Protein AF-A0A914LWN0-F1 (afdb_monomer)

Secondary structure (DSSP, 8-state):
--TT---EEETTEEEEEETTEEEETTTEEE-GGGS-HHHHHHHHT-S-HHHHHHHHHTS-HHHHHHHHHH-HHHHHHHHHTTTTS-PPEEEEEEEEEE-HHHHHHHHHTT-EE----GGGT-PPPPHHHHHHHHHHHHTT--SEEEPGGGTT--EEEEEEEEE-TTS-EEEEEEEEESS--SHHHHHHHHHHHHHHHH-EEEEEEESSEEE-HHHHHHHTHHHHTTT----EEEEEEEEEESSHHHHHHHHHHEEEEEEEEEE-TT--GGGHHHHHHHHTTGGG-EEEEEEE---HHHHHHHHHHHHHHHTT-GGGTHHHHSS---THHHHHHTT-TTS-TTSS------

Nearest PDB structures (foldseek):
  2ffc-assembly1_A-2  TM=3.187E-01  e=1.305E+00  Plasmodium vivax
  3v5n-assembly1_B  TM=1.879E-01  e=1.229E+00  Sinorhizobium meliloti 1021
  3s9y-assembly1_A  TM=1.862E-01  e=1.305E+00  Plasmodium falciparum 3D7
  3thr-assembly1_B  TM=1.768E-01  e=5.929E+00  Rattus norvegicus

Organism: Meloidogyne incognita (NCBI:txid6306)

Structure (mmCIF, N/CA/C/O backbone):
data_AF-A0A914LWN0-F1
#
_entry.id   AF-A0A914LWN0-F1
#
loop_
_atom_site.group_PDB
_atom_site.id
_atom_site.type_symbol
_atom_site.label_atom_id
_atom_site.label_alt_id
_atom_site.label_comp_id
_atom_site.label_asym_id
_atom_site.label_entity_id
_atom_site.label_seq_id
_atom_site.pdbx_PDB_ins_code
_atom_site.Cartn_x
_atom_site.Cartn_y
_atom_site.Cartn_z
_atom_site.occupancy
_atom_site.B_iso_or_equiv
_atom_site.auth_seq_id
_atom_site.auth_comp_id
_atom_site.auth_asym_id
_atom_site.auth_atom_id
_atom_site.pdbx_PDB_model_num
ATOM 1 N N . MET A 1 1 ? -16.287 -37.325 32.395 1.00 54.78 1 MET A N 1
ATOM 2 C CA . MET A 1 1 ? -16.473 -36.050 31.666 1.00 54.78 1 MET A CA 1
ATOM 3 C C . MET A 1 1 ? -17.034 -36.405 30.303 1.00 54.78 1 MET A C 1
ATOM 5 O O . MET A 1 1 ? -16.530 -37.356 29.727 1.00 54.78 1 MET A O 1
ATOM 9 N N . SER A 1 2 ? -18.093 -35.748 29.824 1.00 53.94 2 SER A N 1
ATOM 10 C CA . SER A 1 2 ? -18.612 -36.032 28.478 1.00 53.94 2 SER A CA 1
ATOM 11 C C . SER A 1 2 ? -17.540 -35.689 27.441 1.00 53.94 2 SER A C 1
ATOM 13 O O . SER A 1 2 ? -17.031 -34.568 27.468 1.00 53.94 2 SER A O 1
ATOM 15 N N . GLU A 1 3 ? -17.215 -36.612 26.540 1.00 62.41 3 GLU A N 1
ATOM 16 C CA . GLU A 1 3 ? -16.093 -36.506 25.589 1.00 62.41 3 GLU A CA 1
ATOM 17 C C . GLU A 1 3 ? -16.193 -35.350 24.572 1.00 62.41 3 GLU A C 1
ATOM 19 O O . GLU A 1 3 ? -15.231 -35.079 23.867 1.00 62.41 3 GLU A O 1
ATOM 24 N N . ASN A 1 4 ? -17.293 -34.589 24.542 1.00 74.12 4 ASN A N 1
ATOM 25 C CA . ASN A 1 4 ? -17.557 -33.583 23.502 1.00 74.12 4 ASN A CA 1
ATOM 26 C C . ASN A 1 4 ? -17.453 -32.116 23.957 1.00 74.12 4 ASN A C 1
ATOM 28 O O . ASN A 1 4 ? -18.040 -31.233 23.333 1.00 74.12 4 ASN A O 1
ATOM 32 N N . ARG A 1 5 ? -16.747 -31.807 25.051 1.00 84.12 5 ARG A N 1
ATOM 33 C CA . ARG A 1 5 ? -16.572 -30.401 25.460 1.00 84.12 5 ARG A CA 1
ATOM 34 C C . ARG A 1 5 ? -15.512 -29.731 24.593 1.00 84.12 5 ARG A C 1
ATOM 36 O O . ARG A 1 5 ? -14.351 -30.127 24.614 1.00 84.12 5 ARG A O 1
ATOM 43 N N . LYS A 1 6 ? -15.900 -28.676 23.878 1.00 82.31 6 LYS A N 1
ATOM 44 C CA . LYS A 1 6 ? -14.954 -27.823 23.159 1.00 82.31 6 LYS A CA 1
ATOM 45 C C . LYS A 1 6 ? -14.201 -26.950 24.159 1.00 82.31 6 LYS A C 1
ATOM 47 O O . LYS A 1 6 ? -14.795 -26.115 24.840 1.00 82.31 6 LYS A O 1
ATOM 52 N N . ILE A 1 7 ? -12.901 -27.197 24.272 1.00 86.69 7 ILE A N 1
ATOM 53 C CA . ILE A 1 7 ? -12.004 -26.486 25.180 1.00 86.69 7 ILE A CA 1
ATOM 54 C C . ILE A 1 7 ? -11.293 -25.386 24.391 1.00 86.69 7 ILE A C 1
ATOM 56 O O . ILE A 1 7 ? -10.692 -25.653 23.353 1.00 86.69 7 ILE A O 1
ATOM 60 N N . ILE A 1 8 ? -11.347 -24.155 24.893 1.00 83.06 8 ILE A N 1
ATOM 61 C CA . ILE A 1 8 ? -10.662 -22.991 24.331 1.00 83.06 8 ILE A CA 1
ATOM 62 C C . ILE A 1 8 ? -9.544 -22.588 25.292 1.00 83.06 8 ILE A C 1
ATOM 64 O O . ILE A 1 8 ? -9.804 -22.336 26.463 1.00 83.06 8 ILE A O 1
ATOM 68 N N . GLU A 1 9 ? -8.304 -22.524 24.816 1.00 86.19 9 GLU A N 1
ATOM 69 C CA . GLU A 1 9 ? -7.149 -22.128 25.628 1.00 86.19 9 GLU A CA 1
ATOM 70 C C . GLU A 1 9 ? -6.730 -20.679 25.343 1.00 86.19 9 GLU A C 1
ATOM 72 O O . GLU A 1 9 ? -6.677 -20.260 24.183 1.00 86.19 9 GLU A O 1
ATOM 77 N N . HIS A 1 10 ? -6.447 -19.913 26.398 1.00 80.12 10 HIS A N 1
ATOM 78 C CA . HIS A 1 10 ? -5.920 -18.551 26.332 1.00 80.12 10 HIS A CA 1
ATOM 79 C C . HIS A 1 10 ? -5.037 -18.277 27.555 1.00 80.12 10 HIS A C 1
ATOM 81 O O . HIS A 1 10 ? -5.460 -18.509 28.685 1.00 80.12 10 HIS A O 1
ATOM 87 N N . GLY A 1 11 ? -3.797 -17.826 27.335 1.00 83.06 11 GLY A N 1
ATOM 88 C CA . GLY A 1 11 ? -2.847 -17.544 28.421 1.00 83.06 11 GLY A CA 1
ATOM 89 C C . GLY A 1 11 ? -2.509 -18.758 29.300 1.00 83.06 11 GLY A C 1
ATOM 90 O O . GLY A 1 11 ? -2.316 -18.603 30.499 1.00 83.06 11 GLY A O 1
ATOM 91 N N . GLY A 1 12 ? -2.513 -19.975 28.740 1.00 86.50 12 GLY A N 1
ATOM 92 C CA . GLY A 1 12 ? -2.321 -21.224 29.496 1.00 86.50 12 GLY A CA 1
ATOM 93 C C . GLY A 1 12 ? -3.537 -21.661 30.326 1.00 86.50 12 GLY A C 1
ATOM 94 O O . GLY A 1 12 ? -3.491 -22.685 31.008 1.00 86.50 12 GLY A O 1
ATOM 95 N N . VAL A 1 13 ? -4.644 -20.915 30.261 1.00 85.94 13 VAL A N 1
ATOM 96 C CA . VAL A 1 13 ? -5.903 -21.243 30.932 1.00 85.94 13 VAL A CA 1
ATOM 97 C C . VAL A 1 13 ? -6.891 -21.820 29.924 1.00 85.94 13 VAL A C 1
ATOM 99 O O . VAL A 1 13 ? -7.109 -21.270 28.847 1.00 85.94 13 VAL A O 1
ATOM 102 N N . LYS A 1 14 ? -7.509 -22.947 30.282 1.00 89.69 14 LYS A N 1
ATOM 103 C CA . LYS A 1 14 ? -8.503 -23.650 29.463 1.00 89.69 14 LYS A CA 1
ATOM 104 C C . LYS A 1 14 ? -9.917 -23.300 29.921 1.00 89.69 14 LYS A C 1
ATOM 106 O O . LYS A 1 14 ? -10.227 -23.424 31.105 1.00 89.69 14 LYS A O 1
ATOM 111 N N . TYR A 1 15 ? -10.773 -22.927 28.980 1.00 88.31 15 TYR A N 1
ATOM 112 C CA . TYR A 1 15 ? -12.165 -22.529 29.180 1.00 88.31 15 TYR A CA 1
ATOM 113 C C . TYR A 1 15 ? -13.105 -23.442 28.391 1.00 88.31 15 TYR A C 1
ATOM 115 O O . TYR A 1 15 ? -12.737 -23.952 27.334 1.00 88.31 15 TYR A O 1
ATOM 123 N N . TYR A 1 16 ? -14.331 -23.631 28.870 1.00 88.56 16 TYR A N 1
ATOM 124 C CA . TYR A 1 16 ? -15.411 -24.250 28.099 1.00 88.56 16 TYR A CA 1
ATOM 125 C C . TYR A 1 16 ? -16.762 -23.640 28.479 1.00 88.56 16 TYR A C 1
ATOM 127 O O . TYR A 1 16 ? -16.922 -23.112 29.581 1.00 88.56 16 TYR A O 1
ATOM 135 N N . LYS A 1 17 ? -17.737 -23.718 27.569 1.00 86.81 17 LYS A N 1
ATOM 136 C CA . LYS A 1 17 ? -19.113 -23.267 27.808 1.00 86.81 17 LYS A CA 1
ATOM 137 C C . LYS A 1 17 ? -20.042 -24.478 27.847 1.00 86.81 17 LYS A C 1
ATOM 139 O O . LYS A 1 17 ? -20.030 -25.297 26.933 1.00 86.81 17 LYS A O 1
ATOM 144 N N . GLU A 1 18 ? -20.841 -24.608 28.899 1.00 88.56 18 GLU A N 1
ATOM 145 C CA . GLU A 1 18 ? -21.817 -25.690 29.064 1.00 88.56 18 GLU A CA 1
ATOM 146 C C . GLU A 1 18 ? -23.150 -25.087 29.514 1.00 88.56 18 GLU A C 1
ATOM 148 O O . GLU A 1 18 ? -23.215 -24.369 30.508 1.00 88.56 18 GLU A O 1
ATOM 153 N N . LYS A 1 19 ? -24.219 -25.335 28.742 1.00 88.88 19 LYS A N 1
ATOM 154 C CA . LYS A 1 19 ? -25.575 -24.806 29.001 1.00 88.88 19 LYS A CA 1
ATOM 155 C C . LYS A 1 19 ? -25.627 -23.282 29.215 1.00 88.88 19 LYS A C 1
ATOM 157 O O . LYS A 1 19 ? -26.383 -22.791 30.043 1.00 88.88 19 LYS A O 1
ATOM 162 N N . GLY A 1 20 ? -24.812 -22.535 28.470 1.00 84.25 20 GLY A N 1
ATOM 163 C CA . GLY A 1 20 ? -24.750 -21.073 28.561 1.00 84.25 20 GLY A CA 1
ATOM 164 C C . GLY A 1 20 ? -23.809 -20.532 29.643 1.00 84.25 20 GLY A C 1
ATOM 165 O O . GLY A 1 20 ? -23.456 -19.360 29.568 1.00 84.25 20 GLY A O 1
ATOM 166 N N . GLN A 1 21 ? -23.328 -21.368 30.567 1.00 88.94 21 GLN A N 1
ATOM 167 C CA . GLN A 1 21 ? -22.398 -20.977 31.626 1.00 88.94 21 GLN A CA 1
ATOM 168 C C . GLN A 1 21 ? -20.949 -21.253 31.215 1.00 88.94 21 GLN A C 1
ATOM 170 O O . GLN A 1 21 ? -20.644 -22.284 30.610 1.00 88.94 21 GLN A O 1
ATOM 175 N N . TRP A 1 22 ? -20.049 -20.338 31.560 1.00 86.94 22 TRP A N 1
ATOM 176 C CA . TRP A 1 22 ? -18.615 -20.502 31.354 1.00 86.94 22 TRP A CA 1
ATOM 177 C C . TRP A 1 22 ? -17.938 -21.196 32.525 1.00 86.94 22 TRP A C 1
ATOM 179 O O . TRP A 1 22 ? -18.286 -20.970 33.681 1.00 86.94 22 TRP A O 1
ATOM 189 N N . TYR A 1 23 ? -16.928 -22.001 32.213 1.00 89.25 23 TYR A N 1
ATOM 190 C CA . TYR A 1 23 ? -16.144 -22.746 33.185 1.00 89.25 23 TYR A CA 1
ATOM 191 C C . TYR A 1 23 ? -14.658 -22.667 32.850 1.00 89.25 23 TYR A C 1
ATOM 193 O O . TYR A 1 23 ? -14.266 -22.808 31.690 1.00 89.25 23 TYR A O 1
ATOM 201 N N . GLN A 1 24 ? -13.828 -22.526 33.882 1.00 90.19 24 GLN A N 1
ATOM 202 C CA . GLN A 1 24 ? -12.394 -22.792 33.793 1.00 90.19 24 GLN A CA 1
ATOM 203 C C . GLN A 1 24 ? -12.176 -24.294 33.999 1.00 90.19 24 GLN A C 1
ATOM 205 O O . GLN A 1 24 ? -12.786 -24.894 34.888 1.00 90.19 24 GLN A O 1
ATOM 210 N N . LEU A 1 25 ? -11.296 -24.924 33.216 1.00 84.62 25 LEU A N 1
ATOM 211 C CA . LEU A 1 25 ? -11.043 -26.371 33.283 1.00 84.62 25 LEU A CA 1
ATOM 212 C C . LEU A 1 25 ? -10.547 -26.824 34.674 1.00 84.62 25 LEU A C 1
ATOM 214 O O . LEU A 1 25 ? -10.647 -28.001 35.003 1.00 84.62 25 LEU A O 1
ATOM 218 N N . GLN A 1 26 ? -10.076 -25.880 35.501 1.00 77.44 26 GLN A N 1
ATOM 219 C CA . GLN A 1 26 ? -9.685 -26.069 36.903 1.00 77.44 26 GLN A CA 1
ATOM 220 C C . GLN A 1 26 ? -10.736 -25.585 37.933 1.00 77.44 26 GLN A C 1
ATOM 222 O O . GLN A 1 26 ? -10.389 -25.212 39.045 1.00 77.44 26 GLN A O 1
ATOM 227 N N . MET A 1 27 ? -12.026 -25.733 37.607 1.00 66.88 27 MET A N 1
ATOM 228 C CA . MET A 1 27 ? -13.112 -26.001 38.573 1.00 66.88 27 MET A CA 1
ATOM 229 C C . MET A 1 27 ? -13.882 -24.845 39.235 1.00 66.88 27 MET A C 1
ATOM 231 O O . MET A 1 27 ? -14.290 -25.027 40.372 1.00 66.88 27 MET A O 1
ATOM 235 N N . PHE A 1 28 ? -14.267 -23.766 38.542 1.00 75.56 28 PHE A N 1
ATOM 236 C CA . PHE A 1 28 ? -15.451 -22.990 38.973 1.00 75.56 28 PHE A CA 1
ATOM 237 C C . PHE A 1 28 ? -16.241 -22.435 37.780 1.00 75.56 28 PHE A C 1
ATOM 239 O O . PHE A 1 28 ? -15.638 -22.134 36.741 1.00 75.56 28 PHE A O 1
ATOM 246 N N . PRO A 1 29 ? -17.583 -22.328 37.889 1.00 83.38 29 PRO A N 1
ATOM 247 C CA . PRO A 1 29 ? -18.341 -21.473 36.992 1.00 83.38 29 PRO A CA 1
ATOM 248 C C . PRO A 1 29 ? -17.783 -20.055 37.108 1.00 83.38 29 PRO A C 1
ATOM 250 O O . PRO A 1 29 ? -17.570 -19.548 38.208 1.00 83.38 29 PRO A O 1
ATOM 253 N N . ILE A 1 30 ? -17.516 -19.442 35.966 1.00 87.94 30 ILE A N 1
ATOM 254 C CA . ILE A 1 30 ? -17.018 -18.076 35.887 1.00 87.94 30 ILE A CA 1
ATOM 255 C C . ILE A 1 30 ? -18.177 -17.199 35.433 1.00 87.94 30 ILE A C 1
ATOM 257 O O . ILE A 1 30 ? -18.910 -17.574 34.513 1.00 87.94 30 ILE A O 1
ATOM 261 N N . GLU A 1 31 ? -18.355 -16.054 36.082 1.00 84.31 31 GLU A N 1
ATOM 262 C CA . GLU A 1 31 ? -19.266 -15.020 35.594 1.00 84.31 31 GLU A CA 1
ATOM 263 C C . GLU A 1 31 ? -18.815 -14.564 34.200 1.00 84.31 31 GLU A C 1
ATOM 265 O O . GLU A 1 31 ? -17.621 -14.582 33.884 1.00 84.31 31 GLU A O 1
ATOM 270 N N . GLU A 1 32 ? -19.773 -14.237 33.328 1.00 81.81 32 GLU A N 1
ATOM 271 C CA . GLU A 1 32 ? -19.470 -13.954 31.925 1.00 81.81 32 GLU A CA 1
ATOM 272 C C . GLU A 1 32 ? -18.506 -12.773 31.796 1.00 81.81 32 GLU A C 1
ATOM 274 O O . GLU A 1 32 ? -17.545 -12.875 31.048 1.00 81.81 32 GLU A O 1
ATOM 279 N N . ASP A 1 33 ? -18.673 -11.710 32.579 1.00 83.25 33 ASP A N 1
ATOM 280 C CA . ASP A 1 33 ? -17.786 -10.541 32.630 1.00 83.25 33 ASP A CA 1
ATOM 281 C C . ASP A 1 33 ? -16.312 -10.889 32.918 1.00 83.25 33 ASP A C 1
ATOM 283 O O . ASP A 1 33 ? -15.425 -10.277 32.328 1.00 83.25 33 ASP A O 1
ATOM 287 N N . LYS A 1 34 ? -16.048 -11.931 33.713 1.00 84.12 34 LYS A N 1
ATOM 288 C CA . LYS A 1 34 ? -14.701 -12.413 34.076 1.00 84.12 34 LYS A CA 1
ATOM 289 C C . LYS A 1 34 ? -14.034 -13.308 33.029 1.00 84.12 34 LYS A C 1
ATOM 291 O O . LYS A 1 34 ? -12.863 -13.662 33.175 1.00 84.12 34 LYS A O 1
ATOM 296 N N . VAL A 1 35 ? -14.749 -13.707 31.980 1.00 80.81 35 VAL A N 1
ATOM 297 C CA . VAL A 1 35 ? -14.166 -14.458 30.861 1.00 80.81 35 VAL A CA 1
ATOM 298 C C . VAL A 1 35 ? -13.424 -13.481 29.945 1.00 80.81 35 VAL A C 1
ATOM 300 O O . VAL A 1 35 ? -14.019 -12.473 29.563 1.00 80.81 35 VAL A O 1
ATOM 303 N N . PRO A 1 36 ? -12.169 -13.756 29.540 1.00 79.25 36 PRO A N 1
ATOM 304 C CA . PRO A 1 36 ? -11.451 -12.880 28.619 1.00 79.25 36 PRO A CA 1
ATOM 305 C C . PRO A 1 36 ? -12.261 -12.626 27.344 1.00 79.25 36 PRO A C 1
ATOM 307 O O . PRO A 1 36 ? -12.820 -13.563 26.767 1.00 79.25 36 PRO A O 1
ATOM 310 N N . ASP A 1 37 ? -12.302 -11.386 26.857 1.00 72.69 37 ASP A N 1
ATOM 311 C CA . ASP A 1 37 ? -13.109 -11.050 25.677 1.00 72.69 37 ASP A CA 1
ATOM 312 C C . ASP A 1 37 ? -12.677 -11.833 24.434 1.00 72.69 37 ASP A C 1
ATOM 314 O O . ASP A 1 37 ? -13.522 -12.257 23.650 1.00 72.69 37 ASP A O 1
ATOM 318 N N . ALA A 1 38 ? -11.389 -12.171 24.321 1.00 63.56 38 ALA A N 1
ATOM 319 C CA . ALA A 1 38 ? -10.884 -13.080 23.294 1.00 63.56 38 ALA A CA 1
ATOM 320 C C . ALA A 1 38 ? -11.574 -14.461 23.322 1.00 63.56 38 ALA A C 1
ATOM 322 O O . ALA A 1 38 ? -11.875 -15.022 22.270 1.00 63.56 38 ALA A O 1
ATOM 323 N N . ILE A 1 39 ? -11.875 -15.003 24.510 1.00 67.88 39 ILE A N 1
ATOM 324 C CA . ILE A 1 39 ? -12.598 -16.273 24.684 1.00 67.88 39 ILE A CA 1
ATOM 325 C C . ILE A 1 39 ? -14.085 -16.098 24.338 1.00 67.88 39 ILE A C 1
ATOM 327 O O . ILE A 1 39 ? -14.657 -16.937 23.637 1.00 67.88 39 ILE A O 1
ATOM 331 N N . LYS A 1 40 ? -14.709 -14.991 24.768 1.00 68.94 40 LYS A N 1
ATOM 332 C CA . LYS A 1 40 ? -16.110 -14.677 24.436 1.00 68.94 40 LYS A CA 1
ATOM 333 C C . LYS A 1 40 ? -16.309 -14.534 22.931 1.00 68.94 40 LYS A C 1
ATOM 335 O O . LYS A 1 40 ? -17.204 -15.176 22.385 1.00 68.94 40 LYS A O 1
ATOM 340 N N . ILE A 1 41 ? -15.460 -13.748 22.268 1.00 64.81 41 ILE A N 1
ATOM 341 C CA . ILE A 1 41 ? -15.468 -13.534 20.817 1.00 64.81 41 ILE A CA 1
ATOM 342 C C . ILE A 1 41 ? -15.267 -14.873 20.108 1.00 64.81 41 ILE A C 1
ATOM 344 O O . ILE A 1 41 ? -16.095 -15.254 19.285 1.00 64.81 41 ILE A O 1
ATOM 348 N N . LYS A 1 42 ? -14.256 -15.654 20.505 1.00 65.31 42 LYS A N 1
ATOM 349 C CA . LYS A 1 42 ? -13.983 -16.966 19.904 1.00 65.31 42 LYS A CA 1
ATOM 350 C C . LYS A 1 42 ? -15.161 -17.939 20.032 1.00 65.31 42 LYS A C 1
ATOM 352 O O . LYS A 1 42 ? -15.447 -18.657 19.087 1.00 65.31 42 LYS A O 1
ATOM 357 N N . SER A 1 43 ? -15.904 -17.912 21.142 1.00 69.25 43 SER A N 1
ATOM 358 C CA . SER A 1 43 ? -17.122 -18.730 21.298 1.00 69.25 43 SER A CA 1
ATOM 359 C C . SER A 1 43 ? -18.382 -18.177 20.632 1.00 69.25 43 SER A C 1
ATOM 361 O O . SER A 1 43 ? -19.305 -18.937 20.358 1.00 69.25 43 SER A O 1
ATOM 363 N N . LYS A 1 44 ? -18.467 -16.860 20.406 1.00 66.50 44 LYS A N 1
ATOM 364 C CA . LYS A 1 44 ? -19.573 -16.258 19.649 1.00 66.50 44 LYS A CA 1
ATOM 365 C C . LYS A 1 44 ? -19.430 -16.543 18.157 1.00 66.50 44 LYS A C 1
ATOM 367 O O . LYS A 1 44 ? -20.437 -16.661 17.472 1.00 66.50 44 LYS A O 1
ATOM 372 N N . PHE A 1 45 ? -18.197 -16.704 17.686 1.00 66.56 45 PHE A N 1
ATOM 373 C CA . PHE A 1 45 ? -17.860 -17.024 16.302 1.00 66.56 45 PHE A CA 1
ATOM 374 C C . PHE A 1 45 ? -17.338 -18.447 16.156 1.00 66.56 45 PHE A C 1
ATOM 376 O O . PHE A 1 45 ? -16.482 -18.730 15.326 1.00 66.56 45 PHE A O 1
ATOM 383 N N . ASP A 1 46 ? -17.893 -19.367 16.939 1.00 71.25 46 ASP A N 1
ATOM 384 C CA . ASP A 1 46 ? -17.502 -20.775 16.953 1.00 71.25 46 ASP A CA 1
ATOM 385 C C . ASP A 1 46 ? -18.038 -21.557 15.737 1.00 71.25 46 ASP A C 1
ATOM 387 O O . ASP A 1 46 ? -18.344 -22.748 15.802 1.00 71.25 46 ASP A O 1
ATOM 391 N N . LEU A 1 47 ? -18.172 -20.852 14.617 1.00 80.12 47 LEU A N 1
ATOM 392 C CA . LEU A 1 47 ? -18.510 -21.380 13.314 1.00 80.12 47 LEU A CA 1
ATOM 393 C C . LEU A 1 47 ? -17.259 -22.039 12.713 1.00 80.12 47 LEU A C 1
ATOM 395 O O . LEU A 1 47 ? -16.151 -21.526 12.906 1.00 80.12 47 LEU A O 1
ATOM 399 N N . PRO A 1 48 ? -17.401 -23.154 11.978 1.00 86.69 48 PRO A N 1
ATOM 400 C CA . PRO A 1 48 ? -16.311 -23.690 11.169 1.00 86.69 48 PRO A CA 1
ATOM 401 C C . PRO A 1 48 ? -15.723 -22.609 10.242 1.00 86.69 48 PRO A C 1
ATOM 403 O O . PRO A 1 48 ? -16.488 -21.752 9.783 1.00 86.69 48 PRO A O 1
ATOM 406 N N . PRO A 1 49 ? -14.406 -22.628 9.949 1.00 87.69 49 PRO A N 1
ATOM 407 C CA . PRO A 1 49 ? -13.764 -21.667 9.048 1.00 87.69 49 PRO A CA 1
ATOM 408 C C . PRO A 1 49 ? -14.511 -21.471 7.725 1.00 87.69 49 PRO A C 1
ATOM 410 O O . PRO A 1 49 ? -14.661 -20.354 7.251 1.00 87.69 49 PRO A O 1
ATOM 413 N N . GLU A 1 50 ? -15.070 -22.535 7.159 1.00 89.75 50 GLU A N 1
ATOM 414 C CA . GLU A 1 50 ? -15.830 -22.492 5.910 1.00 89.75 50 GLU A CA 1
ATOM 415 C C . GLU A 1 50 ? -17.086 -21.620 6.041 1.00 89.75 50 GLU A C 1
ATOM 417 O O . GLU A 1 50 ? -17.379 -20.806 5.169 1.00 89.75 50 GLU A O 1
ATOM 422 N N . ILE A 1 51 ? -17.787 -21.728 7.172 1.00 88.38 51 ILE A N 1
ATOM 423 C CA . ILE A 1 51 ? -18.992 -20.942 7.451 1.00 88.38 51 ILE A CA 1
ATOM 424 C C . ILE A 1 51 ? -18.631 -19.488 7.771 1.00 88.38 51 ILE A C 1
ATOM 426 O O . ILE A 1 51 ? -19.325 -18.580 7.324 1.00 88.38 51 ILE A O 1
ATOM 430 N N . GLN A 1 52 ? -17.540 -19.240 8.506 1.00 89.25 52 GLN A N 1
ATOM 431 C CA . GLN A 1 52 ? -17.047 -17.873 8.734 1.00 89.25 52 GLN A CA 1
ATOM 432 C C . GLN A 1 52 ? -16.689 -17.186 7.415 1.00 89.25 52 GLN A C 1
ATOM 434 O O . GLN A 1 52 ? -17.054 -16.033 7.192 1.00 89.25 52 GLN A O 1
ATOM 439 N N . LEU A 1 53 ? -16.025 -17.917 6.520 1.00 89.56 53 LEU A N 1
ATOM 440 C CA . LEU A 1 53 ? -15.688 -17.447 5.188 1.00 89.56 53 LEU A CA 1
ATOM 441 C C . LEU A 1 53 ? -16.948 -17.115 4.379 1.00 89.56 53 LEU A C 1
ATOM 443 O O . LEU A 1 53 ? -17.000 -16.063 3.747 1.00 89.56 53 LEU A O 1
ATOM 447 N N . ASP A 1 54 ? -17.973 -17.965 4.421 1.00 84.12 54 ASP A N 1
ATOM 448 C CA . ASP A 1 54 ? -19.243 -17.701 3.740 1.00 84.12 54 ASP A CA 1
ATOM 449 C C . ASP A 1 54 ? -19.985 -16.489 4.318 1.00 84.12 54 ASP A C 1
ATOM 451 O O . ASP A 1 54 ? -20.524 -15.692 3.554 1.00 84.12 54 ASP A O 1
ATOM 455 N N . VAL A 1 55 ? -19.944 -16.276 5.638 1.00 86.94 55 VAL A N 1
ATOM 456 C CA . VAL A 1 55 ? -20.465 -15.048 6.264 1.00 86.94 55 VAL A CA 1
ATOM 457 C C . VAL A 1 55 ? -19.691 -13.821 5.783 1.00 86.94 55 VAL A C 1
ATOM 459 O O . VAL A 1 55 ? -20.295 -12.814 5.426 1.00 86.94 55 VAL A O 1
ATOM 462 N N . PHE A 1 56 ? -18.361 -13.893 5.734 1.00 88.12 56 PHE A N 1
ATOM 463 C CA . PHE A 1 56 ? -17.522 -12.771 5.311 1.00 88.12 56 PHE A CA 1
ATOM 464 C C . PHE A 1 56 ? -17.660 -12.443 3.823 1.00 88.12 56 PHE A C 1
ATOM 466 O O . PHE A 1 56 ? -17.537 -11.280 3.455 1.00 88.12 56 PHE A O 1
ATOM 473 N N . LYS A 1 57 ? -18.009 -13.409 2.965 1.00 84.25 57 LYS A N 1
ATOM 474 C CA . LYS A 1 57 ? -18.387 -13.129 1.567 1.00 84.25 57 LYS A CA 1
ATOM 475 C C . LYS A 1 57 ? -19.653 -12.273 1.443 1.00 84.25 57 LYS A C 1
ATOM 477 O O . LYS A 1 57 ? -19.843 -11.648 0.405 1.00 84.25 57 LYS A O 1
ATOM 482 N N . CYS A 1 58 ? -20.512 -12.258 2.463 1.00 82.88 58 CYS A N 1
ATOM 483 C CA . CYS A 1 58 ? -21.731 -11.447 2.489 1.00 82.88 58 CYS A CA 1
ATOM 484 C C . CYS A 1 58 ? -21.497 -10.013 2.988 1.00 82.88 58 CYS A C 1
ATOM 486 O O . CYS A 1 58 ? -22.423 -9.206 2.928 1.00 82.88 58 CYS A O 1
ATOM 488 N N . LEU A 1 59 ? -20.308 -9.703 3.512 1.00 82.56 59 LEU A N 1
ATOM 489 C CA . LEU A 1 59 ? -19.956 -8.368 3.982 1.00 82.56 59 LEU A CA 1
ATOM 490 C C . LEU A 1 59 ? -19.421 -7.519 2.825 1.00 82.56 59 LEU A C 1
ATOM 492 O O . LEU A 1 59 ? -18.666 -8.005 1.981 1.00 82.56 59 LEU A O 1
ATOM 496 N N . ASP A 1 60 ? -19.783 -6.237 2.804 1.00 81.44 60 ASP A N 1
ATOM 497 C CA . ASP A 1 60 ? -19.149 -5.285 1.893 1.00 81.44 60 ASP A CA 1
ATOM 498 C C . ASP A 1 60 ? -17.711 -4.951 2.338 1.00 81.44 60 ASP A C 1
ATOM 500 O O . ASP A 1 60 ? -17.243 -5.338 3.412 1.00 81.44 60 ASP A O 1
ATOM 504 N N . PHE A 1 61 ? -16.981 -4.222 1.496 1.00 79.31 61 PHE A N 1
ATOM 505 C CA . PHE A 1 61 ? -15.587 -3.872 1.761 1.00 79.31 61 PHE A CA 1
ATOM 506 C C . PHE A 1 61 ? -15.395 -3.058 3.051 1.00 79.31 61 PHE A C 1
ATOM 508 O O . PHE A 1 61 ? -14.452 -3.304 3.804 1.00 79.31 61 PHE A O 1
ATOM 515 N N . THR A 1 62 ? -16.280 -2.098 3.321 1.00 77.50 62 THR A N 1
ATOM 516 C CA . THR A 1 62 ? -16.202 -1.249 4.515 1.00 77.50 62 THR A CA 1
ATOM 517 C C . THR A 1 62 ? -16.482 -2.068 5.772 1.00 77.50 62 THR A C 1
ATOM 519 O O . THR A 1 62 ? -15.794 -1.908 6.780 1.00 77.50 62 THR A O 1
ATOM 522 N N . GLN A 1 63 ? -17.441 -2.989 5.702 1.00 82.38 63 GLN A N 1
ATOM 523 C CA . GLN A 1 63 ? -17.757 -3.925 6.775 1.00 82.38 63 GLN A CA 1
ATOM 524 C C . GLN A 1 63 ? -16.605 -4.903 7.036 1.00 82.38 63 GLN A C 1
ATOM 526 O O . GLN A 1 63 ? -16.239 -5.105 8.192 1.00 82.38 63 GLN A O 1
ATOM 531 N N . LEU A 1 64 ? -15.993 -5.471 5.990 1.00 84.50 64 LEU A N 1
ATOM 532 C CA . LEU A 1 64 ? -14.827 -6.352 6.124 1.00 84.50 64 LEU A CA 1
ATOM 533 C C . LEU A 1 64 ? -13.645 -5.636 6.777 1.00 84.50 64 LEU A C 1
ATOM 535 O O . LEU A 1 64 ? -13.038 -6.183 7.697 1.00 84.50 64 LEU A O 1
ATOM 539 N N . LEU A 1 65 ? -13.353 -4.405 6.347 1.00 81.69 65 LEU A N 1
ATOM 540 C CA . LEU A 1 65 ? -12.284 -3.593 6.926 1.00 81.69 65 LEU A CA 1
ATOM 541 C C . LEU A 1 65 ? -12.550 -3.295 8.408 1.00 81.69 65 LEU A C 1
ATOM 543 O O . LEU A 1 65 ? -11.657 -3.450 9.238 1.00 81.69 65 LEU A O 1
ATOM 547 N N . ALA A 1 66 ? -13.788 -2.938 8.757 1.00 80.38 66 ALA A N 1
ATOM 548 C CA . ALA A 1 66 ? -14.172 -2.717 10.147 1.00 80.38 66 ALA A CA 1
ATOM 549 C C . ALA A 1 66 ? -13.994 -3.991 10.991 1.00 80.38 66 ALA A C 1
ATOM 551 O O . ALA A 1 66 ? -13.397 -3.937 12.063 1.00 80.38 66 ALA A O 1
ATOM 552 N N . VAL A 1 67 ? -14.437 -5.156 10.496 1.00 84.38 67 VAL A N 1
ATOM 553 C CA . VAL A 1 67 ? -14.259 -6.452 11.179 1.00 84.38 67 VAL A CA 1
ATOM 554 C C . VAL A 1 67 ? -12.776 -6.773 11.376 1.00 84.38 67 VAL A C 1
ATOM 556 O O . VAL A 1 67 ? -12.391 -7.193 12.470 1.00 84.38 67 VAL A O 1
ATOM 559 N N . GLN A 1 68 ? -11.937 -6.514 10.368 1.00 83.81 68 GLN A N 1
ATOM 560 C CA . GLN A 1 68 ? -10.485 -6.696 10.434 1.00 83.81 68 GLN A CA 1
ATOM 561 C C . GLN A 1 68 ? -9.848 -5.875 11.567 1.00 83.81 68 GLN A C 1
ATOM 563 O O . GLN A 1 68 ? -8.908 -6.339 12.209 1.00 83.81 68 GLN A O 1
ATOM 568 N N . GLN A 1 69 ? -10.370 -4.679 11.840 1.00 78.81 69 GLN A N 1
ATOM 569 C CA . GLN A 1 69 ? -9.864 -3.790 12.889 1.00 78.81 69 GLN A CA 1
ATOM 570 C C . GLN A 1 69 ? -10.337 -4.176 14.301 1.00 78.81 69 GLN A C 1
ATOM 572 O O . GLN A 1 69 ? -9.740 -3.733 15.277 1.00 78.81 69 GLN A O 1
ATOM 577 N N . THR A 1 70 ? -11.366 -5.022 14.443 1.00 80.31 70 THR A N 1
ATOM 578 C CA . THR A 1 70 ? -11.910 -5.359 15.774 1.00 80.31 70 THR A CA 1
ATOM 579 C C . THR A 1 70 ? -11.007 -6.265 16.606 1.00 80.31 70 THR A C 1
ATOM 581 O O . THR A 1 70 ? -10.980 -6.133 17.827 1.00 80.31 70 THR A O 1
ATOM 584 N N . ASN A 1 71 ? -10.319 -7.235 15.990 1.00 80.94 71 ASN A N 1
ATOM 585 C CA . ASN A 1 71 ? -9.406 -8.132 16.697 1.00 80.94 71 ASN A CA 1
ATOM 586 C C . ASN A 1 71 ? -8.445 -8.885 15.761 1.00 80.94 71 ASN A C 1
ATOM 588 O O . ASN A 1 71 ? -8.726 -9.126 14.586 1.00 80.94 71 ASN A O 1
ATOM 592 N N . VAL A 1 72 ? -7.334 -9.347 16.343 1.00 77.94 72 VAL A N 1
ATOM 593 C CA . VAL A 1 72 ? -6.256 -10.073 15.649 1.00 77.94 72 VAL A CA 1
ATOM 594 C C . VAL A 1 72 ? -6.732 -11.378 14.995 1.00 77.94 72 VAL A C 1
ATOM 596 O O . VAL A 1 72 ? -6.220 -11.748 13.942 1.00 77.94 72 VAL A O 1
ATOM 599 N N . TYR A 1 73 ? -7.719 -12.076 15.569 1.00 85.19 73 TYR A N 1
ATOM 600 C CA . TYR A 1 73 ? -8.221 -13.330 14.999 1.00 85.19 73 TYR A CA 1
ATOM 601 C C . TYR A 1 73 ? -8.905 -13.103 13.646 1.00 85.19 73 TYR A C 1
ATOM 603 O O . TYR A 1 73 ? -8.519 -13.738 12.666 1.00 85.19 73 TYR A O 1
ATOM 611 N N . PHE A 1 74 ? -9.857 -12.167 13.554 1.00 86.12 74 PHE A N 1
ATOM 612 C CA . PHE A 1 74 ? -10.496 -11.857 12.269 1.00 86.12 74 PHE A CA 1
ATOM 613 C C . PHE A 1 74 ? -9.541 -11.222 11.281 1.00 86.12 74 PHE A C 1
ATOM 615 O O . PHE A 1 74 ? -9.640 -11.501 10.090 1.00 86.12 74 PHE A O 1
ATOM 622 N N . LYS A 1 75 ? -8.587 -10.422 11.765 1.00 84.44 75 LYS A N 1
ATOM 623 C CA . LYS A 1 75 ? -7.526 -9.897 10.916 1.00 84.44 75 LYS A CA 1
ATOM 624 C C . LYS A 1 75 ? -6.764 -11.009 10.204 1.00 84.44 75 LYS A C 1
ATOM 626 O O . LYS A 1 75 ? -6.645 -10.977 8.980 1.00 84.44 75 LYS A O 1
ATOM 631 N N . ASN A 1 76 ? -6.303 -12.003 10.957 1.00 83.50 76 ASN A N 1
ATOM 632 C CA . ASN A 1 76 ? -5.573 -13.139 10.403 1.00 83.50 76 ASN A CA 1
ATOM 633 C C . ASN A 1 76 ? -6.468 -13.988 9.492 1.00 83.50 76 ASN A C 1
ATOM 635 O O . ASN A 1 76 ? -6.057 -14.326 8.388 1.00 83.50 76 ASN A O 1
ATOM 639 N N . PHE A 1 77 ? -7.711 -14.249 9.902 1.00 87.12 77 PHE A N 1
ATOM 640 C CA . PHE A 1 77 ? -8.667 -15.021 9.112 1.00 87.12 77 PHE A CA 1
ATOM 641 C C . PHE A 1 77 ? -8.972 -14.369 7.751 1.00 87.12 77 PHE A C 1
ATOM 643 O O . PHE A 1 77 ? -8.890 -15.016 6.708 1.00 87.12 77 PHE A O 1
ATOM 650 N N . ILE A 1 78 ? -9.298 -13.071 7.740 1.00 86.12 78 ILE A N 1
ATOM 651 C CA . ILE A 1 78 ? -9.586 -12.321 6.508 1.00 86.12 78 ILE A CA 1
ATOM 652 C C . ILE A 1 78 ? -8.364 -12.322 5.591 1.00 86.12 78 ILE A C 1
ATOM 654 O O . ILE A 1 78 ? -8.498 -12.481 4.380 1.00 86.12 78 ILE A O 1
ATOM 658 N N . TYR A 1 79 ? -7.170 -12.188 6.163 1.00 81.62 79 TYR A N 1
ATOM 659 C CA . TYR A 1 79 ? -5.932 -12.225 5.405 1.00 81.62 79 TYR A CA 1
ATOM 660 C C . TYR A 1 79 ? -5.670 -13.596 4.761 1.00 81.62 79 TYR A C 1
ATOM 662 O O . TYR A 1 79 ? -5.447 -13.670 3.550 1.00 81.62 79 TYR A O 1
ATOM 670 N N . GLU A 1 80 ? -5.760 -14.682 5.537 1.00 84.69 80 GLU A N 1
ATOM 671 C CA . GLU A 1 80 ? -5.589 -16.065 5.060 1.00 84.69 80 GLU A CA 1
ATOM 672 C C . GLU A 1 80 ? -6.544 -16.391 3.903 1.00 84.69 80 GLU A C 1
ATOM 674 O O . GLU A 1 80 ? -6.176 -17.070 2.939 1.00 84.69 80 GLU A O 1
ATOM 679 N N . HIS A 1 81 ? -7.754 -15.834 3.954 1.00 86.88 81 HIS A N 1
ATOM 680 C CA . HIS A 1 81 ? -8.789 -16.011 2.943 1.00 86.88 81 HIS A CA 1
ATOM 681 C C . HIS A 1 81 ? -8.917 -14.831 1.962 1.00 86.88 81 HIS A C 1
ATOM 683 O O . HIS A 1 81 ? -9.849 -14.786 1.158 1.00 86.88 81 HIS A O 1
ATOM 689 N N . GLY A 1 82 ? -7.958 -13.903 1.930 1.00 78.69 82 GLY A N 1
ATOM 690 C CA . GLY A 1 82 ? -8.056 -12.649 1.169 1.00 78.69 82 GLY A CA 1
ATOM 691 C C . GLY A 1 82 ? -8.115 -12.803 -0.358 1.00 78.69 82 GLY A C 1
ATOM 692 O O . GLY A 1 82 ? -8.340 -11.823 -1.065 1.00 78.69 82 GLY A O 1
ATOM 693 N N . LYS A 1 83 ? -7.896 -14.017 -0.888 1.00 73.06 83 LYS A N 1
ATOM 694 C CA . LYS A 1 83 ? -8.095 -14.357 -2.312 1.00 73.06 83 LYS A CA 1
ATOM 695 C C . LYS A 1 83 ? -9.552 -14.660 -2.670 1.00 73.06 83 LYS A C 1
ATOM 697 O O . LYS A 1 83 ? -9.913 -14.557 -3.836 1.00 73.06 83 LYS A O 1
ATOM 702 N N . VAL A 1 84 ? -10.346 -15.099 -1.695 1.00 77.31 84 VAL A N 1
ATOM 703 C CA . VAL A 1 84 ? -11.759 -15.484 -1.861 1.00 77.31 84 VAL A CA 1
ATOM 704 C C . VAL A 1 84 ? -12.718 -14.479 -1.227 1.00 77.31 84 VAL A C 1
ATOM 706 O O . VAL A 1 84 ? -13.902 -14.498 -1.550 1.00 77.31 84 VAL A O 1
ATOM 709 N N . LEU A 1 85 ? -12.219 -13.597 -0.358 1.00 80.50 85 LEU A N 1
ATOM 710 C CA . LEU A 1 85 ? -12.971 -12.464 0.170 1.00 80.50 85 LEU A CA 1
ATOM 711 C C . LEU A 1 85 ? -12.957 -11.283 -0.801 1.00 80.50 85 LEU A C 1
ATOM 713 O O . LEU A 1 85 ? -11.991 -11.067 -1.536 1.00 80.50 85 LEU A O 1
ATOM 717 N N . ALA A 1 86 ? -14.051 -10.522 -0.801 1.00 66.38 86 ALA A N 1
ATOM 718 C CA . ALA A 1 86 ? -14.223 -9.376 -1.677 1.00 66.38 86 ALA A CA 1
ATOM 719 C C . ALA A 1 86 ? -13.197 -8.282 -1.345 1.00 66.38 86 ALA A C 1
ATOM 721 O O . ALA A 1 86 ? -13.258 -7.639 -0.298 1.00 66.38 86 ALA A O 1
ATOM 722 N N . ARG A 1 87 ? -12.264 -8.038 -2.267 1.00 77.62 87 ARG A N 1
ATOM 723 C CA . ARG A 1 87 ? -11.486 -6.796 -2.293 1.00 77.62 87 ARG A CA 1
ATOM 724 C C . ARG A 1 87 ? -12.273 -5.768 -3.079 1.00 77.62 87 ARG A C 1
ATOM 726 O O . ARG A 1 87 ? -12.783 -6.091 -4.154 1.00 77.62 87 ARG A O 1
ATOM 733 N N . LYS A 1 88 ? -12.320 -4.521 -2.602 1.00 85.19 88 LYS A N 1
ATOM 734 C CA . LYS A 1 88 ? -12.821 -3.445 -3.457 1.00 85.19 88 LYS A CA 1
ATOM 735 C C . LYS A 1 88 ? -11.886 -3.329 -4.659 1.00 85.19 88 LYS A C 1
ATOM 737 O O . LYS A 1 88 ? -10.668 -3.196 -4.502 1.00 85.19 88 LYS A O 1
ATOM 742 N N . LYS A 1 89 ? -12.462 -3.476 -5.847 1.00 87.62 89 LYS A N 1
ATOM 743 C CA . LYS A 1 89 ? -11.745 -3.382 -7.109 1.00 87.62 89 LYS A CA 1
ATOM 744 C C . LYS A 1 89 ? -11.863 -1.955 -7.630 1.00 87.62 89 LYS A C 1
ATOM 746 O O . LYS A 1 89 ? -12.963 -1.421 -7.696 1.00 87.62 89 LYS A O 1
ATOM 751 N N . PHE A 1 90 ? -10.732 -1.375 -7.988 1.00 90.88 90 PHE A N 1
ATOM 752 C CA . PHE A 1 90 ? -10.630 -0.103 -8.686 1.00 90.88 90 PHE A CA 1
ATOM 753 C C . PHE A 1 90 ? -9.999 -0.345 -10.056 1.00 90.88 90 PHE A C 1
ATOM 755 O O . PHE A 1 90 ? -9.211 -1.277 -10.236 1.00 90.88 90 PHE A O 1
ATOM 762 N N . ASP A 1 91 ? -10.301 0.508 -11.021 1.00 92.25 91 ASP A N 1
ATOM 763 C CA . ASP A 1 91 ? -9.697 0.423 -12.348 1.00 92.25 91 ASP A CA 1
ATOM 764 C C . ASP A 1 91 ? -8.230 0.807 -12.281 1.00 92.25 91 ASP A C 1
ATOM 766 O O . ASP A 1 91 ? -7.372 0.190 -12.909 1.00 92.25 91 ASP A O 1
ATOM 770 N N . LYS A 1 92 ? -7.935 1.864 -11.523 1.00 93.94 92 LYS A N 1
ATOM 771 C CA . LYS A 1 92 ? -6.627 2.496 -11.558 1.00 93.94 92 LYS A CA 1
ATOM 772 C C . LYS A 1 92 ? -6.280 3.160 -10.231 1.00 93.94 92 LYS A C 1
ATOM 774 O O . LYS A 1 92 ? -7.138 3.773 -9.600 1.00 93.94 92 LYS A O 1
ATOM 779 N N . LEU A 1 93 ? -5.013 3.032 -9.844 1.00 94.94 93 LEU A N 1
ATOM 780 C CA . LEU A 1 93 ? -4.368 3.810 -8.789 1.00 94.94 93 LEU A CA 1
ATOM 781 C C . LEU A 1 93 ? -3.219 4.619 -9.391 1.00 94.94 93 LEU A C 1
ATOM 783 O O . LEU A 1 93 ? -2.351 4.064 -10.071 1.00 94.94 93 LEU A O 1
ATOM 787 N N . GLU A 1 94 ? -3.203 5.914 -9.098 1.00 92.81 94 GLU A N 1
ATOM 788 C CA . GLU A 1 94 ? -2.112 6.835 -9.410 1.00 92.81 94 GLU A CA 1
ATOM 789 C C . GLU A 1 94 ? -1.674 7.596 -8.164 1.00 92.81 94 GLU A C 1
ATOM 791 O O . GLU A 1 94 ? -2.498 8.007 -7.351 1.00 92.81 94 GLU A O 1
ATOM 796 N N . ILE A 1 95 ? -0.361 7.778 -8.021 1.00 90.62 95 ILE A N 1
ATOM 797 C CA . ILE A 1 95 ? 0.243 8.540 -6.928 1.00 90.62 95 ILE A CA 1
ATOM 798 C C . ILE A 1 95 ? 1.114 9.627 -7.543 1.00 90.62 95 ILE A C 1
ATOM 800 O O . ILE A 1 95 ? 2.070 9.327 -8.270 1.00 90.62 95 ILE A O 1
ATOM 804 N N . PHE A 1 96 ? 0.796 10.882 -7.239 1.00 86.56 96 PHE A N 1
ATOM 805 C CA . PHE A 1 96 ? 1.550 12.022 -7.732 1.00 86.56 96 PHE A CA 1
ATOM 806 C C . PHE A 1 96 ? 1.548 13.194 -6.762 1.00 86.56 96 PHE A C 1
ATOM 808 O O . PHE A 1 96 ? 0.639 13.379 -5.956 1.00 86.56 96 PHE A O 1
ATOM 815 N N . SER A 1 97 ? 2.612 13.974 -6.838 1.00 85.06 97 SER A N 1
ATOM 816 C CA . SER A 1 97 ? 2.787 15.196 -6.066 1.00 85.06 97 SER A CA 1
ATOM 817 C C . SER A 1 97 ? 1.960 16.314 -6.684 1.00 85.06 97 SER A C 1
ATOM 819 O O . SER A 1 97 ? 1.777 16.356 -7.906 1.00 85.06 97 SER A O 1
ATOM 821 N N . VAL A 1 98 ? 1.399 17.167 -5.832 1.00 84.88 98 VAL A N 1
ATOM 822 C CA . VAL A 1 98 ? 0.652 18.347 -6.262 1.00 84.88 98 VAL A CA 1
ATOM 823 C C . VAL A 1 98 ? 1.062 19.562 -5.438 1.00 84.88 98 VAL A C 1
ATOM 825 O O . VAL A 1 98 ? 1.160 19.500 -4.209 1.00 84.88 98 VAL A O 1
ATOM 828 N N . ASP A 1 99 ? 1.240 20.696 -6.111 1.00 83.69 99 ASP A N 1
ATOM 829 C CA . ASP A 1 99 ? 1.314 22.002 -5.459 1.00 83.69 99 ASP A CA 1
ATOM 830 C C . ASP A 1 99 ? -0.084 22.524 -5.064 1.00 83.69 99 ASP A C 1
ATOM 832 O O . ASP A 1 99 ? -1.129 21.979 -5.441 1.00 83.69 99 ASP A O 1
ATOM 836 N N . ASP A 1 100 ? -0.110 23.593 -4.265 1.00 82.75 100 ASP A N 1
ATOM 837 C CA . ASP A 1 100 ? -1.361 24.189 -3.789 1.00 82.75 1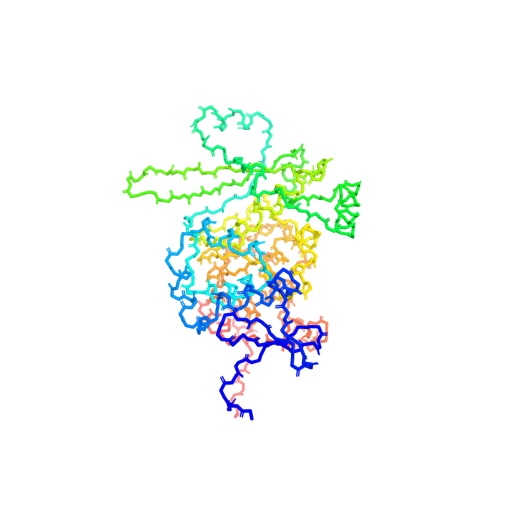00 ASP A CA 1
ATOM 838 C C . ASP A 1 100 ? -2.219 24.762 -4.935 1.00 82.75 100 ASP A C 1
ATOM 840 O O . ASP A 1 100 ? -3.449 24.679 -4.879 1.00 82.75 100 ASP A O 1
ATOM 844 N N . GLU A 1 101 ? -1.598 25.276 -6.004 1.00 82.88 101 GLU A N 1
ATOM 845 C CA . GLU A 1 101 ? -2.313 25.819 -7.168 1.00 82.88 101 GLU A CA 1
ATOM 846 C C . GLU A 1 101 ? -3.078 24.721 -7.925 1.00 82.88 101 GLU A C 1
ATOM 848 O O . GLU A 1 101 ? -4.246 24.894 -8.300 1.00 82.88 101 GLU A O 1
ATOM 853 N N . ASN A 1 102 ? -2.450 23.557 -8.102 1.00 82.94 102 ASN A N 1
ATOM 854 C CA . ASN A 1 102 ? -3.051 22.391 -8.730 1.00 82.94 102 ASN A CA 1
ATOM 855 C C . ASN A 1 102 ? -4.156 21.799 -7.856 1.00 82.94 102 ASN A C 1
ATOM 857 O O . ASN A 1 102 ? -5.204 21.426 -8.380 1.00 82.94 102 ASN A O 1
ATOM 861 N N . ILE A 1 103 ? -4.001 21.768 -6.530 1.00 82.62 103 ILE A N 1
ATOM 862 C CA . ILE A 1 103 ? -5.076 21.311 -5.632 1.00 82.62 103 ILE A CA 1
ATOM 863 C C . ILE A 1 103 ? -6.355 22.126 -5.844 1.00 82.62 103 ILE A C 1
ATOM 865 O O . ILE A 1 103 ? -7.449 21.560 -5.916 1.00 82.62 103 ILE A O 1
ATOM 869 N N . ASP A 1 104 ? -6.239 23.444 -5.984 1.00 84.56 104 ASP A N 1
ATOM 870 C CA . ASP A 1 104 ? -7.397 24.300 -6.233 1.00 84.56 104 ASP A CA 1
ATOM 871 C C . ASP A 1 104 ? -7.953 24.138 -7.653 1.00 84.56 104 ASP A C 1
ATOM 873 O O . ASP A 1 104 ? -9.150 24.332 -7.880 1.00 84.56 104 ASP A O 1
ATOM 877 N N . PHE A 1 105 ? -7.131 23.733 -8.625 1.00 86.62 105 PHE A N 1
ATOM 878 C CA . PHE A 1 105 ? -7.633 23.242 -9.908 1.00 86.62 105 PHE A CA 1
ATOM 879 C C . PHE A 1 105 ? -8.494 21.982 -9.725 1.00 86.62 105 PHE A C 1
ATOM 881 O O . PHE A 1 105 ? -9.639 21.980 -10.175 1.00 86.62 105 PHE A O 1
ATOM 888 N N . TYR A 1 106 ? -8.016 20.965 -8.999 1.00 82.44 106 TYR A N 1
ATOM 889 C CA . TYR A 1 106 ? -8.778 19.734 -8.754 1.00 82.44 106 TYR A CA 1
ATOM 890 C C . TYR A 1 106 ? -10.094 20.005 -8.000 1.00 82.44 106 TYR A C 1
ATOM 892 O O . TYR A 1 106 ? -11.153 19.517 -8.393 1.00 82.44 106 TYR A O 1
ATOM 900 N N . LYS A 1 107 ? -10.083 20.862 -6.974 1.00 82.62 107 LYS A N 1
ATOM 901 C CA . LYS A 1 107 ? -11.318 21.263 -6.272 1.00 82.62 107 LYS A CA 1
ATOM 902 C C . LYS A 1 107 ? -12.339 21.933 -7.195 1.00 82.62 107 LYS A C 1
ATOM 904 O O . LYS A 1 107 ? -13.533 21.690 -7.049 1.00 82.62 107 LYS A O 1
ATOM 909 N N . ARG A 1 108 ? -11.891 22.752 -8.156 1.00 84.81 108 ARG A N 1
ATOM 910 C CA . ARG A 1 108 ? -12.775 23.435 -9.120 1.00 84.81 108 ARG A CA 1
ATOM 911 C C . ARG A 1 108 ? -13.426 22.492 -10.131 1.00 84.81 108 ARG A C 1
ATOM 913 O O . ARG A 1 108 ? -14.471 22.837 -10.669 1.00 84.81 108 ARG A O 1
ATOM 920 N N . GLN A 1 109 ? -12.847 21.317 -10.370 1.00 82.81 109 GLN A N 1
ATOM 921 C CA . GLN A 1 109 ? -13.408 20.299 -11.267 1.00 82.81 109 GLN A CA 1
ATOM 922 C C . GLN A 1 109 ? -14.469 19.410 -10.588 1.00 82.81 109 GLN A C 1
ATOM 924 O O . GLN A 1 109 ? -14.873 18.401 -11.156 1.00 82.81 109 GLN A O 1
ATOM 929 N N . ASN A 1 110 ? -14.943 19.774 -9.386 1.00 78.81 110 ASN A N 1
ATOM 930 C CA . ASN A 1 110 ? -15.913 19.001 -8.596 1.00 78.81 110 ASN A CA 1
ATOM 931 C C . ASN A 1 110 ? -15.453 17.574 -8.256 1.00 78.81 110 ASN A C 1
ATOM 933 O O . ASN A 1 110 ? -16.273 16.674 -8.069 1.00 78.81 110 ASN A O 1
ATOM 937 N N . TYR A 1 111 ? -14.143 17.359 -8.145 1.00 81.94 111 TYR A N 1
ATOM 938 C CA . TYR A 1 111 ? -13.614 16.078 -7.706 1.00 81.94 111 TYR A CA 1
ATOM 939 C C . TYR A 1 111 ? -13.961 15.783 -6.241 1.00 81.94 111 TYR A C 1
ATOM 941 O O . TYR A 1 111 ? -13.926 16.666 -5.377 1.00 81.94 111 TYR A O 1
ATOM 949 N N . LYS A 1 112 ? -14.286 14.517 -5.950 1.00 83.31 112 LYS A N 1
ATOM 950 C CA . LYS A 1 112 ? -14.644 14.059 -4.603 1.00 83.31 112 LYS A CA 1
ATOM 951 C C . LYS A 1 112 ? -13.371 13.780 -3.807 1.00 83.31 112 LYS A C 1
ATOM 953 O O . LYS A 1 112 ? -12.687 12.779 -4.020 1.00 83.31 112 LYS A O 1
ATOM 958 N N . PHE A 1 113 ? -13.065 14.667 -2.866 1.00 86.06 113 PHE A N 1
ATOM 959 C CA . PHE A 1 113 ? -12.001 14.435 -1.896 1.00 86.06 113 PHE A CA 1
ATOM 960 C C . PHE A 1 113 ? -12.522 13.553 -0.764 1.00 86.06 113 PHE A C 1
ATOM 962 O O . PHE A 1 113 ? -13.362 13.962 0.039 1.00 86.06 113 PHE A O 1
ATOM 969 N N . PHE A 1 114 ? -12.003 12.337 -0.701 1.00 86.38 114 PHE A N 1
ATOM 970 C CA . PHE A 1 114 ? -12.202 11.418 0.396 1.00 86.38 114 PHE A CA 1
ATOM 971 C C . PHE A 1 114 ? -11.409 11.899 1.615 1.00 86.38 114 PHE A C 1
ATOM 973 O O . PHE A 1 114 ? -10.177 11.866 1.641 1.00 86.38 114 PHE A O 1
ATOM 980 N N . LYS A 1 115 ? -12.136 12.331 2.645 1.00 89.44 115 LYS A N 1
ATOM 981 C CA . LYS A 1 115 ? -11.607 12.517 3.995 1.00 89.44 115 LYS A CA 1
ATOM 982 C C . LYS A 1 115 ? -12.267 11.466 4.889 1.00 89.44 115 LYS A C 1
ATOM 984 O O . LYS A 1 115 ? -13.495 11.483 4.986 1.00 89.44 115 LYS A O 1
ATOM 989 N N . PRO A 1 116 ? -11.505 10.554 5.515 1.00 89.62 116 PRO A N 1
ATOM 990 C CA . PRO A 1 116 ? -12.107 9.570 6.400 1.00 89.62 116 PRO A CA 1
ATOM 991 C C . PRO A 1 116 ? -12.778 10.275 7.585 1.00 89.62 116 PRO A C 1
ATOM 993 O O . PRO A 1 116 ? -12.311 11.314 8.051 1.00 89.62 116 PRO A O 1
ATOM 996 N N . GLU A 1 117 ? -13.891 9.726 8.068 1.00 90.94 117 GLU A N 1
ATOM 997 C CA . GLU A 1 117 ? -14.489 10.186 9.323 1.00 90.94 117 GLU A CA 1
ATOM 998 C C . GLU A 1 117 ? -13.601 9.777 10.513 1.00 90.94 117 GLU A C 1
ATOM 1000 O O . GLU A 1 117 ? -13.056 8.669 10.486 1.00 90.94 117 GLU A O 1
ATOM 1005 N N . PRO A 1 118 ? -13.508 10.597 11.582 1.00 92.56 118 PRO A N 1
ATOM 1006 C CA . PRO A 1 118 ? -12.671 10.312 12.753 1.00 92.56 118 PRO A CA 1
ATOM 1007 C C . PRO A 1 118 ? -12.825 8.900 13.314 1.00 92.56 118 PRO A C 1
ATOM 1009 O O . PRO A 1 118 ? -11.834 8.227 13.562 1.00 92.56 118 PRO A O 1
ATOM 1012 N N . LYS A 1 119 ? -14.057 8.388 13.395 1.00 89.62 119 LYS A N 1
ATOM 1013 C CA . LYS A 1 119 ? -14.354 7.044 13.918 1.00 89.62 119 LYS A CA 1
ATOM 1014 C C . LYS A 1 119 ? -13.625 5.896 13.202 1.00 89.62 119 LYS A C 1
ATOM 1016 O O . LYS A 1 119 ? -13.542 4.808 13.755 1.00 89.62 119 LYS A O 1
ATOM 1021 N N . PHE A 1 120 ? -13.157 6.105 11.969 1.00 86.62 120 PHE A N 1
ATOM 1022 C CA . PHE A 1 120 ? -12.454 5.082 11.190 1.00 86.62 120 PHE A CA 1
ATOM 1023 C C . PHE A 1 120 ? -10.944 5.052 11.444 1.00 86.62 120 PHE A C 1
ATOM 1025 O O . PHE A 1 120 ? -10.294 4.063 11.115 1.00 86.62 120 PHE A O 1
ATOM 1032 N N . TYR A 1 121 ? -10.380 6.119 12.012 1.00 91.50 121 TYR A N 1
ATOM 1033 C CA . TYR A 1 121 ? -8.954 6.211 12.325 1.00 91.50 121 TYR A CA 1
ATOM 1034 C C . TYR A 1 121 ? -8.678 6.568 13.789 1.00 91.50 121 TYR A C 1
ATOM 1036 O O . TYR A 1 121 ? -7.519 6.673 14.179 1.00 91.50 121 TYR A O 1
ATOM 1044 N N . ASP A 1 122 ? -9.710 6.720 14.618 1.00 91.50 122 ASP A N 1
ATOM 1045 C CA . ASP A 1 122 ? -9.585 6.958 16.053 1.00 91.50 122 ASP A CA 1
ATOM 1046 C C . ASP A 1 122 ? -9.399 5.644 16.823 1.00 91.50 122 ASP A C 1
ATOM 1048 O O . ASP A 1 122 ? -10.254 5.198 17.584 1.00 91.50 122 ASP A O 1
ATOM 1052 N N . PHE A 1 123 ? -8.275 4.980 16.561 1.00 87.94 123 PHE A N 1
ATOM 1053 C CA . PHE A 1 123 ? -7.819 3.826 17.332 1.00 87.94 123 PHE A CA 1
ATOM 1054 C C . PHE A 1 123 ? -6.789 4.255 18.381 1.00 87.94 123 PHE A C 1
ATOM 1056 O O . PHE A 1 123 ? -6.051 5.230 18.192 1.00 87.94 123 PHE A O 1
ATOM 1063 N N . GLU A 1 124 ? -6.741 3.527 19.494 1.00 91.62 124 GLU A N 1
ATOM 1064 C CA . GLU A 1 124 ? -5.737 3.724 20.540 1.00 91.62 124 GLU A CA 1
ATOM 1065 C C . GLU A 1 124 ? -4.359 3.257 20.050 1.00 91.62 124 GLU A C 1
ATOM 1067 O O . GLU A 1 124 ? -4.231 2.225 19.387 1.00 91.62 124 GLU A O 1
ATOM 1072 N N . LEU A 1 125 ? -3.322 4.036 20.363 1.00 93.62 125 LEU A N 1
ATOM 1073 C CA . LEU A 1 125 ? -1.931 3.668 20.111 1.00 93.62 125 LEU A CA 1
ATOM 1074 C C . LEU A 1 125 ? -1.339 3.079 21.389 1.00 93.62 125 LEU A C 1
ATOM 1076 O O . LEU A 1 125 ? -1.641 3.540 22.487 1.00 93.62 125 LEU A O 1
ATOM 1080 N N . SER A 1 126 ? -0.466 2.083 21.251 1.00 92.94 126 SER A N 1
ATOM 1081 C CA . SER A 1 126 ? 0.415 1.721 22.359 1.00 92.94 126 SER A CA 1
ATOM 1082 C C . SER A 1 126 ? 1.467 2.813 22.561 1.00 92.94 126 SER A C 1
ATOM 1084 O O . SER A 1 126 ? 1.873 3.461 21.594 1.00 92.94 126 SER A O 1
ATOM 1086 N N . GLU A 1 127 ? 1.963 2.965 23.792 1.00 94.62 127 GLU A N 1
ATOM 1087 C CA . GLU A 1 127 ? 3.036 3.922 24.114 1.00 94.62 127 GLU A CA 1
ATOM 1088 C C . GLU A 1 127 ? 4.258 3.738 23.194 1.00 94.62 127 GLU A C 1
ATOM 1090 O O . GLU A 1 127 ? 4.793 4.706 22.659 1.00 94.62 127 GLU A O 1
ATOM 1095 N N . GLU A 1 128 ? 4.646 2.485 22.919 1.00 93.56 128 GLU A N 1
ATOM 1096 C CA . GLU A 1 128 ? 5.761 2.164 22.016 1.00 93.56 128 GLU A CA 1
ATOM 1097 C C . GLU A 1 128 ? 5.507 2.634 20.572 1.00 93.56 128 GLU A C 1
ATOM 1099 O O . GLU A 1 128 ? 6.417 3.124 19.897 1.00 93.56 128 GLU A O 1
ATOM 1104 N N . LEU A 1 129 ? 4.281 2.467 20.062 1.00 94.00 129 LEU A N 1
ATOM 1105 C CA . LEU A 1 129 ? 3.940 2.871 18.697 1.00 94.00 129 LEU A CA 1
ATOM 1106 C C . LEU A 1 129 ? 3.870 4.397 18.581 1.00 94.00 129 LEU A C 1
ATOM 1108 O O . LEU A 1 129 ? 4.373 4.958 17.608 1.00 94.00 129 LEU A O 1
ATOM 1112 N N . GLU A 1 130 ? 3.303 5.062 19.587 1.00 96.69 130 GLU A N 1
ATOM 1113 C CA . GLU A 1 130 ? 3.244 6.519 19.665 1.00 96.69 130 GLU A CA 1
ATOM 1114 C C . GLU A 1 130 ? 4.648 7.145 19.722 1.00 96.69 130 GLU A C 1
ATOM 1116 O O . GLU A 1 130 ? 4.928 8.087 18.979 1.00 96.69 130 GLU A O 1
ATOM 1121 N N . GLU A 1 131 ? 5.570 6.588 20.515 1.00 97.00 131 GLU A N 1
ATOM 1122 C CA . GLU A 1 131 ? 6.970 7.033 20.561 1.00 97.00 131 GLU A CA 1
ATOM 1123 C C . GLU A 1 131 ? 7.653 6.899 19.189 1.00 97.00 131 GLU A C 1
ATOM 1125 O O . GLU A 1 131 ? 8.280 7.846 18.701 1.00 97.00 131 GLU A O 1
ATOM 1130 N N . LYS A 1 132 ? 7.483 5.754 18.510 1.00 96.62 132 LYS A N 1
ATOM 1131 C CA . LYS A 1 132 ? 8.037 5.536 17.160 1.00 96.62 132 LYS A CA 1
ATOM 1132 C C . LYS A 1 132 ? 7.476 6.519 16.138 1.00 96.62 132 LYS A C 1
ATOM 1134 O O . LYS A 1 132 ? 8.222 6.996 15.280 1.00 96.62 132 LYS A O 1
ATOM 1139 N N . TRP A 1 133 ? 6.183 6.825 16.214 1.00 97.88 133 TRP A N 1
ATOM 1140 C CA . TRP A 1 133 ? 5.540 7.779 15.312 1.00 97.88 133 TRP A CA 1
ATOM 1141 C C . TRP A 1 133 ? 6.034 9.202 15.554 1.00 97.88 133 TRP A C 1
ATOM 1143 O O . TRP A 1 133 ? 6.393 9.882 14.594 1.00 97.88 133 TRP A O 1
ATOM 1153 N N . ASN A 1 134 ? 6.151 9.621 16.814 1.00 98.19 134 ASN A N 1
ATOM 1154 C CA . ASN A 1 134 ? 6.736 10.913 17.168 1.00 98.19 134 ASN A CA 1
ATOM 1155 C C . ASN A 1 134 ? 8.185 11.035 16.673 1.00 98.19 134 ASN A C 1
ATOM 1157 O O . ASN A 1 134 ? 8.538 12.035 16.049 1.00 98.19 134 ASN A O 1
ATOM 1161 N N . ALA A 1 135 ? 9.002 9.991 16.838 1.00 98.19 135 ALA A N 1
ATOM 1162 C CA . ALA A 1 135 ? 10.372 9.975 16.328 1.00 98.19 135 ALA A CA 1
ATOM 1163 C C . ALA A 1 135 ? 10.442 10.063 14.789 1.00 98.19 135 ALA A C 1
ATOM 1165 O O . ALA A 1 135 ? 11.369 10.661 14.239 1.00 98.19 135 ALA A O 1
ATOM 1166 N N . ALA A 1 136 ? 9.485 9.465 14.071 1.00 97.94 136 ALA A N 1
ATOM 1167 C CA . ALA A 1 136 ? 9.396 9.562 12.614 1.00 97.94 136 ALA A CA 1
ATOM 1168 C C . ALA A 1 136 ? 8.985 10.967 12.141 1.00 97.94 136 ALA A C 1
ATOM 1170 O O . ALA A 1 136 ? 9.545 11.458 11.158 1.00 97.94 136 ALA A O 1
ATOM 1171 N N . ILE A 1 137 ? 8.057 11.613 12.857 1.00 98.06 137 ILE A N 1
ATOM 1172 C CA . ILE A 1 137 ? 7.639 13.005 12.629 1.00 98.06 137 ILE A CA 1
ATOM 1173 C C . ILE A 1 137 ? 8.819 13.956 12.861 1.00 98.06 137 ILE A C 1
ATOM 1175 O O . ILE A 1 137 ? 9.133 14.763 11.990 1.00 98.06 137 ILE A O 1
ATOM 1179 N N . GLU A 1 138 ? 9.531 13.821 13.985 1.00 98.19 138 GLU A N 1
ATOM 1180 C CA . GLU A 1 138 ? 10.701 14.650 14.312 1.00 98.19 138 GLU A CA 1
ATOM 1181 C C . GLU A 1 138 ? 11.800 14.527 13.247 1.00 98.19 138 GLU A C 1
ATOM 1183 O O . GLU A 1 138 ? 12.364 15.523 12.793 1.00 98.19 138 GLU A O 1
ATOM 1188 N N . LYS A 1 139 ? 12.051 13.302 12.769 1.00 98.06 139 LYS A N 1
ATOM 1189 C CA . LYS A 1 139 ? 12.996 13.031 11.673 1.00 98.06 139 LYS A CA 1
ATOM 1190 C C . LYS A 1 139 ? 12.476 13.445 10.297 1.00 98.06 139 LYS A C 1
ATOM 1192 O O . LYS A 1 139 ? 13.224 13.332 9.328 1.00 98.06 139 LYS A O 1
ATOM 1197 N N . SER A 1 140 ? 11.222 13.892 10.199 1.00 96.19 140 SER A N 1
ATOM 1198 C CA . SER A 1 140 ? 10.555 14.236 8.943 1.00 96.19 140 SER A CA 1
ATOM 1199 C C . SER A 1 140 ? 10.686 13.115 7.905 1.00 96.19 140 SER A C 1
ATOM 1201 O O . SER A 1 140 ? 11.076 13.346 6.760 1.00 96.19 140 SER A O 1
ATOM 1203 N N . ILE A 1 141 ? 10.399 11.870 8.301 1.00 96.25 141 ILE A N 1
ATOM 1204 C CA . ILE A 1 141 ? 10.393 10.748 7.354 1.00 96.25 141 ILE A CA 1
ATOM 1205 C C . ILE A 1 141 ? 9.244 10.979 6.359 1.00 96.25 141 ILE A C 1
ATOM 1207 O O . ILE A 1 141 ? 8.103 11.165 6.789 1.00 96.25 141 ILE A O 1
ATOM 1211 N N . PRO A 1 142 ? 9.496 10.976 5.037 1.00 95.25 142 PRO A N 1
ATOM 1212 C CA . PRO A 1 142 ? 8.443 11.249 4.073 1.00 95.25 142 PRO A CA 1
ATOM 1213 C C . PRO A 1 142 ? 7.494 10.054 3.916 1.00 95.25 142 PRO A C 1
ATOM 1215 O O . PRO A 1 142 ? 7.934 8.903 3.916 1.00 95.25 142 PRO A O 1
ATOM 1218 N N . MET A 1 143 ? 6.207 10.329 3.703 1.00 95.31 143 MET A N 1
ATOM 1219 C CA . MET A 1 143 ? 5.172 9.347 3.353 1.00 95.31 143 MET A CA 1
ATOM 1220 C C . MET A 1 143 ? 5.411 8.722 1.977 1.00 95.31 143 MET A C 1
ATOM 1222 O O . MET A 1 143 ? 5.169 7.531 1.776 1.00 95.31 143 MET A O 1
ATOM 1226 N N . PHE A 1 144 ? 5.935 9.517 1.044 1.00 93.19 144 PHE A N 1
ATOM 1227 C CA . PHE A 1 144 ? 6.194 9.107 -0.329 1.00 93.19 144 PHE A CA 1
ATOM 1228 C C . PHE A 1 144 ? 7.601 9.500 -0.761 1.00 93.19 144 PHE A C 1
ATOM 1230 O O . PHE A 1 144 ? 8.121 10.552 -0.393 1.00 93.19 144 PHE A O 1
ATOM 1237 N N . LEU A 1 145 ? 8.205 8.643 -1.572 1.00 91.56 145 LEU A N 1
ATOM 1238 C CA . LEU A 1 145 ? 9.455 8.909 -2.261 1.00 91.56 145 LEU A CA 1
ATOM 1239 C C . LEU A 1 145 ? 9.103 9.359 -3.678 1.00 91.56 145 LEU A C 1
ATOM 1241 O O . LEU A 1 145 ? 8.446 8.633 -4.426 1.00 91.56 145 LEU A O 1
ATOM 1245 N N . GLU A 1 146 ? 9.465 10.595 -4.002 1.00 82.88 146 GLU A N 1
ATOM 1246 C CA . GLU A 1 146 ? 9.120 11.252 -5.262 1.00 82.88 146 GLU A CA 1
ATOM 1247 C C . GLU A 1 146 ? 10.303 11.257 -6.219 1.00 82.88 146 GLU A C 1
ATOM 1249 O O . GLU A 1 146 ? 11.454 11.400 -5.802 1.00 82.88 146 GLU A O 1
ATOM 1254 N N . SER A 1 147 ? 10.005 11.209 -7.517 1.00 71.75 147 SER A N 1
ATOM 1255 C CA . SER A 1 147 ? 10.993 11.513 -8.549 1.00 71.75 147 SER A CA 1
ATOM 1256 C C . SER A 1 147 ? 11.391 12.987 -8.415 1.00 71.75 147 SER A C 1
ATOM 1258 O O . SER A 1 147 ? 10.516 13.852 -8.376 1.00 71.75 147 SER A O 1
ATOM 1260 N N . ARG A 1 148 ? 12.698 13.297 -8.441 1.00 66.44 148 ARG A N 1
ATOM 1261 C CA . ARG A 1 148 ? 13.314 14.647 -8.248 1.00 66.44 148 ARG A CA 1
ATOM 1262 C C . ARG A 1 148 ? 12.702 15.846 -9.007 1.00 66.44 148 ARG A C 1
ATOM 1264 O O . ARG A 1 148 ? 13.137 16.975 -8.800 1.00 66.44 148 ARG A O 1
ATOM 1271 N N . CYS A 1 149 ? 11.746 15.638 -9.903 1.00 61.31 149 CYS A N 1
ATOM 1272 C CA . CYS A 1 149 ? 11.136 16.67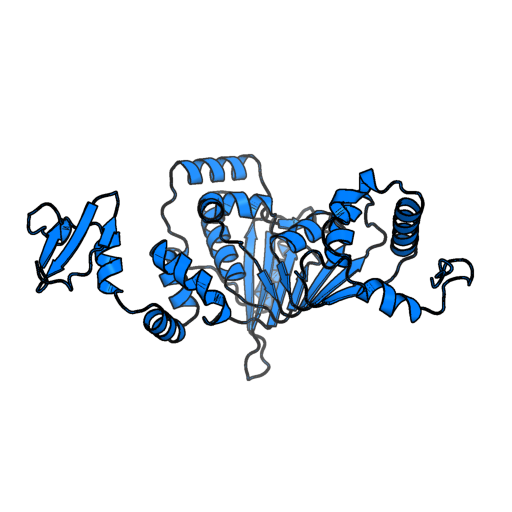4 -10.730 1.00 61.31 149 CYS A CA 1
ATOM 1273 C C . CYS A 1 149 ? 10.140 17.582 -9.977 1.00 61.31 149 CYS A C 1
ATOM 1275 O O . CYS A 1 149 ? 9.850 18.651 -10.502 1.00 61.31 149 CYS A O 1
ATOM 1277 N N . TYR A 1 150 ? 9.682 17.216 -8.769 1.00 64.44 150 TYR A N 1
ATOM 1278 C CA . TYR A 1 150 ? 8.599 17.923 -8.046 1.00 64.44 150 TYR A CA 1
ATOM 1279 C C . TYR A 1 150 ? 8.928 18.235 -6.569 1.00 64.44 150 TYR A C 1
ATOM 1281 O O . TYR A 1 150 ? 8.063 18.466 -5.733 1.00 64.44 150 TYR A O 1
ATOM 1289 N N . ALA A 1 151 ? 10.220 18.285 -6.224 1.00 60.09 151 ALA A N 1
ATOM 1290 C CA . ALA A 1 151 ? 10.717 18.220 -4.843 1.00 60.09 151 ALA A CA 1
ATOM 1291 C C . ALA A 1 151 ? 10.275 19.339 -3.869 1.00 60.09 151 ALA A C 1
ATOM 1293 O O . ALA A 1 151 ? 10.587 19.243 -2.683 1.00 60.09 151 ALA A O 1
ATOM 1294 N N . LYS A 1 152 ? 9.589 20.393 -4.330 1.00 68.81 152 LYS A N 1
ATOM 1295 C CA . LYS A 1 152 ? 9.134 21.505 -3.475 1.00 68.81 152 LYS A CA 1
ATOM 1296 C C . LYS A 1 152 ? 7.754 21.283 -2.854 1.00 68.81 152 LYS A C 1
ATOM 1298 O O . LYS A 1 152 ? 7.317 22.111 -2.064 1.00 68.81 152 LYS A O 1
ATOM 1303 N N . GLU A 1 153 ? 7.072 20.207 -3.218 1.00 67.88 153 GLU A N 1
ATOM 1304 C CA . GLU A 1 153 ? 5.664 20.026 -2.888 1.00 67.88 153 GLU A CA 1
ATOM 1305 C C . GLU A 1 153 ? 5.489 19.353 -1.518 1.00 67.88 153 GLU A C 1
ATOM 1307 O O . GLU A 1 153 ? 6.191 18.401 -1.170 1.00 67.88 153 GLU A O 1
ATOM 1312 N N . GLU A 1 154 ? 4.557 19.878 -0.714 1.00 78.12 154 GLU A N 1
ATOM 1313 C CA . GLU A 1 154 ? 4.255 19.365 0.632 1.00 78.12 154 GLU A CA 1
ATOM 1314 C C . GLU A 1 154 ? 3.174 18.277 0.634 1.00 78.12 154 GLU A C 1
ATOM 1316 O O . GLU A 1 154 ? 2.915 17.673 1.678 1.00 78.12 154 GLU A O 1
ATOM 1321 N N . LYS A 1 155 ? 2.503 18.038 -0.498 1.00 84.75 155 LYS A N 1
ATOM 1322 C CA . LYS A 1 155 ? 1.281 17.233 -0.558 1.00 84.75 155 LYS A CA 1
ATOM 1323 C C . LYS A 1 155 ? 1.349 16.210 -1.679 1.00 84.75 155 LYS A C 1
ATOM 1325 O O . LYS A 1 155 ? 1.761 16.509 -2.796 1.00 84.75 155 LYS A O 1
ATOM 1330 N N . VAL A 1 156 ? 0.887 15.008 -1.362 1.00 84.38 156 VAL A N 1
ATOM 1331 C CA . VAL A 1 156 ? 0.759 13.912 -2.317 1.00 84.38 156 VAL A CA 1
ATOM 1332 C C . VAL A 1 156 ? -0.712 13.594 -2.497 1.00 84.38 156 VAL A C 1
ATOM 1334 O O . VAL A 1 156 ? -1.453 13.432 -1.523 1.00 84.38 156 VAL A O 1
ATOM 1337 N N . LEU A 1 157 ? -1.121 13.524 -3.758 1.00 86.94 157 LEU A N 1
ATOM 1338 C CA . LEU A 1 157 ? -2.453 13.146 -4.182 1.00 86.94 157 LEU A CA 1
ATOM 1339 C C . LEU A 1 157 ? -2.433 11.685 -4.625 1.00 86.94 157 LEU A C 1
ATOM 1341 O O . LEU A 1 157 ? -1.618 11.271 -5.452 1.00 86.94 157 LEU A O 1
ATOM 1345 N N . CYS A 1 158 ? -3.338 10.901 -4.054 1.00 87.81 158 CYS A N 1
ATOM 1346 C CA . CYS A 1 158 ? -3.625 9.558 -4.529 1.00 87.81 158 CYS A CA 1
ATOM 1347 C C . CYS A 1 158 ? -4.977 9.577 -5.232 1.00 87.81 158 CYS A C 1
ATOM 1349 O O . CYS A 1 158 ? -5.979 9.995 -4.646 1.00 87.81 158 CYS A O 1
ATOM 1351 N N . GLU A 1 159 ? -4.992 9.124 -6.478 1.00 90.00 159 GLU A N 1
ATOM 1352 C CA . GLU A 1 159 ? -6.174 9.082 -7.327 1.00 90.00 159 GLU A CA 1
ATOM 1353 C C . GLU A 1 159 ? -6.631 7.633 -7.511 1.00 90.00 159 GLU A C 1
ATOM 1355 O O . GLU A 1 159 ? -5.866 6.769 -7.949 1.00 90.00 159 GLU A O 1
ATOM 1360 N N . LEU A 1 160 ? -7.890 7.377 -7.156 1.00 90.12 160 LEU A N 1
ATOM 1361 C CA . LEU A 1 160 ? -8.562 6.091 -7.285 1.00 90.12 160 LEU A CA 1
ATOM 1362 C C . LEU A 1 160 ? -9.676 6.208 -8.326 1.00 90.12 160 LEU A C 1
ATOM 1364 O O . LEU A 1 160 ? -10.625 6.976 -8.150 1.00 90.12 160 LEU A O 1
ATOM 1368 N N . TYR A 1 161 ? -9.577 5.408 -9.382 1.00 88.31 161 TYR A N 1
ATOM 1369 C CA . TYR A 1 161 ? -10.569 5.355 -10.450 1.00 88.31 161 TYR A CA 1
ATOM 1370 C C . TYR A 1 161 ? -11.521 4.185 -10.215 1.00 88.31 161 TYR A C 1
ATOM 1372 O O . TYR A 1 161 ? -11.079 3.038 -10.123 1.00 88.31 161 TYR A O 1
ATOM 1380 N N . GLU A 1 162 ? -12.819 4.462 -10.149 1.00 86.44 162 GLU A N 1
ATOM 1381 C CA . GLU A 1 162 ? -13.870 3.445 -10.087 1.00 86.44 162 GLU A CA 1
ATOM 1382 C C . GLU A 1 162 ? -14.697 3.512 -11.382 1.00 86.44 162 GLU A C 1
ATOM 1384 O O . GLU A 1 162 ? -15.289 4.554 -11.684 1.00 86.44 162 GLU A O 1
ATOM 1389 N N . GLN A 1 163 ? -14.714 2.436 -12.186 1.00 75.38 163 GLN A N 1
ATOM 1390 C CA . GLN A 1 163 ? -15.638 2.360 -13.320 1.00 75.38 163 GLN A CA 1
ATOM 1391 C C . GLN A 1 163 ? -17.049 2.186 -12.782 1.00 75.38 163 GLN A C 1
ATOM 1393 O O . GLN A 1 163 ? -17.386 1.144 -12.217 1.00 75.38 163 GLN A O 1
ATOM 1398 N N . ASN A 1 164 ? -17.902 3.173 -13.030 1.00 69.56 164 ASN A N 1
ATOM 1399 C CA . ASN A 1 164 ? -19.334 2.968 -12.914 1.00 69.56 164 ASN A CA 1
ATOM 1400 C C . ASN A 1 164 ? -19.903 2.441 -14.231 1.00 69.56 164 ASN A C 1
ATOM 1402 O O . ASN A 1 164 ? -19.410 2.744 -15.317 1.00 69.56 164 ASN A O 1
ATOM 1406 N N . PHE A 1 165 ? -21.015 1.714 -14.130 1.00 59.09 165 PHE A N 1
ATOM 1407 C CA . PHE A 1 165 ? -21.768 1.176 -15.271 1.00 59.09 165 PHE A CA 1
ATOM 1408 C C . PHE A 1 165 ? -22.246 2.236 -16.282 1.00 59.09 165 PHE A C 1
ATOM 1410 O O . PHE A 1 165 ? -22.630 1.874 -17.389 1.00 59.09 165 PHE A O 1
ATOM 1417 N N . ASN A 1 166 ? -22.225 3.521 -15.916 1.00 72.38 166 ASN A N 1
ATOM 1418 C CA . ASN A 1 166 ? -22.742 4.626 -16.726 1.00 72.38 166 ASN A CA 1
ATOM 1419 C C . ASN A 1 166 ? -21.648 5.411 -17.476 1.00 72.38 166 ASN A C 1
ATOM 1421 O O . ASN A 1 166 ? -21.901 6.543 -17.874 1.00 72.38 166 ASN A O 1
ATOM 1425 N N . ASP A 1 167 ? -20.431 4.872 -17.610 1.00 67.12 167 ASP A N 1
ATOM 1426 C CA . ASP A 1 167 ? -19.248 5.539 -18.197 1.00 67.12 167 ASP A CA 1
ATOM 1427 C C . ASP A 1 167 ? -18.783 6.834 -17.488 1.00 67.12 167 ASP A C 1
ATOM 1429 O O . ASP A 1 167 ? -17.713 7.367 -17.795 1.00 67.12 167 ASP A O 1
ATOM 1433 N N . GLU A 1 168 ? -19.522 7.322 -16.489 1.00 70.62 168 GLU A N 1
ATOM 1434 C CA . GLU A 1 168 ? -19.079 8.386 -15.592 1.00 70.62 168 GLU A CA 1
ATOM 1435 C C . GLU A 1 168 ? -18.058 7.831 -14.595 1.00 70.62 168 GLU A C 1
ATOM 1437 O O . GLU A 1 168 ? -18.367 6.994 -13.744 1.00 70.62 168 GLU A O 1
ATOM 1442 N N . LYS A 1 169 ? -16.815 8.298 -14.711 1.00 70.50 169 LYS A N 1
ATOM 1443 C CA . LYS A 1 169 ? -15.733 7.924 -13.799 1.00 70.50 169 LYS A CA 1
ATOM 1444 C C . LYS A 1 169 ? -15.931 8.635 -12.468 1.00 70.50 169 LYS A C 1
ATOM 1446 O O . LYS A 1 169 ? -15.766 9.852 -12.393 1.00 70.50 169 LYS A O 1
ATOM 1451 N N . ASP A 1 170 ? -16.230 7.874 -11.419 1.00 77.94 170 ASP A N 1
ATOM 1452 C CA . ASP A 1 170 ? -16.121 8.389 -10.060 1.00 77.94 170 ASP A CA 1
ATOM 1453 C C . ASP A 1 170 ? -14.639 8.420 -9.682 1.00 77.94 170 ASP A C 1
ATOM 1455 O O . ASP A 1 170 ? -13.983 7.392 -9.491 1.00 77.94 170 ASP A O 1
ATOM 1459 N N . LEU A 1 171 ? -14.102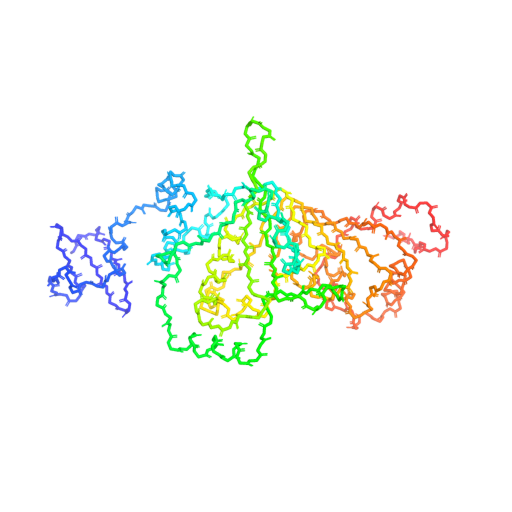 9.635 -9.619 1.00 80.44 171 LEU A N 1
ATOM 1460 C CA . LEU A 1 171 ? -12.725 9.889 -9.230 1.00 80.44 171 LEU A CA 1
ATOM 1461 C C . LEU A 1 171 ? -12.698 10.217 -7.743 1.00 80.44 171 LEU A C 1
ATOM 1463 O O . LEU A 1 171 ? -13.229 11.243 -7.304 1.00 80.44 171 LEU A O 1
ATOM 1467 N N . ASN A 1 172 ? -12.099 9.314 -6.973 1.00 85.69 172 ASN A N 1
ATOM 1468 C CA . ASN A 1 172 ? -11.907 9.493 -5.546 1.00 85.69 172 ASN A CA 1
ATOM 1469 C C . ASN A 1 172 ? -10.462 9.909 -5.299 1.00 85.69 172 ASN A C 1
ATOM 1471 O O . ASN A 1 172 ? -9.527 9.206 -5.681 1.00 85.69 172 ASN A O 1
ATOM 1475 N N . TYR A 1 173 ? -10.291 11.035 -4.621 1.00 88.19 173 TYR A N 1
ATOM 1476 C CA . TYR A 1 173 ? -8.977 11.562 -4.285 1.00 88.19 173 TYR A CA 1
ATOM 1477 C C . TYR A 1 173 ? -8.786 11.562 -2.787 1.00 88.19 173 TYR A C 1
ATOM 1479 O O . TYR A 1 173 ? -9.687 11.959 -2.056 1.00 88.19 173 TYR A O 1
ATOM 1487 N N . PHE A 1 174 ? -7.597 11.227 -2.316 1.00 90.75 174 PHE A N 1
ATOM 1488 C CA . PHE A 1 174 ? -7.209 11.570 -0.955 1.00 90.75 174 PHE A CA 1
ATOM 1489 C C . PHE A 1 174 ? -5.834 12.217 -0.944 1.00 90.75 174 PHE A C 1
ATOM 1491 O O . PHE A 1 174 ? -4.962 11.906 -1.758 1.00 90.75 174 PHE A O 1
ATOM 1498 N N . TYR A 1 175 ? -5.679 13.159 -0.020 1.00 89.00 175 TYR A N 1
ATOM 1499 C CA . TYR A 1 175 ? -4.440 13.882 0.203 1.00 89.00 175 TYR A CA 1
ATOM 1500 C C . TYR A 1 175 ? -3.738 13.300 1.423 1.00 89.00 175 TYR A C 1
ATOM 1502 O O . TYR A 1 175 ? -4.370 13.007 2.441 1.00 89.00 175 TYR A O 1
ATOM 1510 N N . LEU A 1 176 ? -2.421 13.202 1.318 1.00 91.25 176 LEU A N 1
ATOM 1511 C CA . LEU A 1 176 ? -1.544 12.994 2.453 1.00 91.25 176 LEU A CA 1
ATOM 1512 C C . LEU A 1 176 ? -0.441 14.046 2.441 1.00 91.25 176 LEU A C 1
ATOM 1514 O O . LEU A 1 176 ? 0.100 14.397 1.388 1.00 91.25 176 LEU A O 1
ATOM 1518 N N . SER A 1 177 ? -0.106 14.556 3.626 1.00 91.56 177 SER A N 1
ATOM 1519 C CA . SER A 1 177 ? 1.095 15.365 3.798 1.00 91.56 177 SER A CA 1
ATOM 1520 C C . SER A 1 177 ? 2.300 14.508 3.430 1.00 91.56 177 SER A C 1
ATOM 1522 O O . SER A 1 177 ? 2.429 13.373 3.892 1.00 91.56 177 SER A O 1
ATOM 1524 N N . LYS A 1 178 ? 3.210 15.052 2.624 1.00 92.31 178 LYS A N 1
ATOM 1525 C CA . LYS A 1 178 ? 4.489 14.402 2.335 1.00 92.31 178 LYS A CA 1
ATOM 1526 C C . LYS A 1 178 ? 5.262 14.147 3.624 1.00 92.31 178 LYS A C 1
ATOM 1528 O O . LYS A 1 178 ? 5.834 13.076 3.775 1.00 92.31 178 LYS A O 1
ATOM 1533 N N . TYR A 1 179 ? 5.216 15.099 4.552 1.00 94.62 179 TYR A N 1
ATOM 1534 C CA . TYR A 1 179 ? 5.783 14.999 5.893 1.00 94.62 179 TYR A CA 1
ATOM 1535 C C . TYR A 1 179 ? 4.656 15.158 6.919 1.00 94.62 179 TYR A C 1
ATOM 1537 O O . TYR A 1 179 ? 4.096 16.253 7.018 1.00 94.62 179 TYR A O 1
ATOM 1545 N N . PRO A 1 180 ? 4.284 14.093 7.646 1.00 96.19 180 PRO A N 1
ATOM 1546 C CA . PRO A 1 180 ? 3.249 14.161 8.671 1.00 96.19 180 PRO A CA 1
ATOM 1547 C C . PRO A 1 180 ? 3.651 15.136 9.771 1.00 96.19 180 PRO A C 1
ATOM 1549 O O . PRO A 1 180 ? 4.779 15.083 10.259 1.00 96.19 180 PRO A O 1
ATOM 1552 N N . LYS A 1 181 ? 2.733 16.018 10.170 1.00 96.50 181 LYS A N 1
ATOM 1553 C CA . LYS A 1 181 ? 3.027 17.074 11.157 1.00 96.50 181 LYS A CA 1
ATOM 1554 C C . LYS A 1 181 ? 2.661 16.682 12.591 1.00 96.50 181 LYS A C 1
ATOM 1556 O O . LYS A 1 181 ? 3.096 17.335 13.534 1.00 96.50 181 LYS A O 1
ATOM 1561 N N . ASN A 1 182 ? 1.834 15.654 12.762 1.00 97.62 182 ASN A N 1
ATOM 1562 C CA . ASN A 1 182 ? 1.308 15.215 14.054 1.00 97.62 182 ASN A CA 1
ATOM 1563 C C . ASN A 1 182 ? 0.788 13.764 13.985 1.00 97.62 182 ASN A C 1
ATOM 1565 O O . ASN A 1 182 ? 0.697 13.163 12.912 1.00 97.62 182 ASN A O 1
ATOM 1569 N N . ILE A 1 183 ? 0.429 13.209 15.147 1.00 97.81 183 ILE A N 1
ATOM 1570 C CA . ILE A 1 183 ? -0.100 11.844 15.288 1.00 97.81 183 ILE A CA 1
ATOM 1571 C C . ILE A 1 183 ? -1.433 11.648 14.552 1.00 97.81 183 ILE A C 1
ATOM 1573 O O . ILE A 1 183 ? -1.681 10.564 14.029 1.00 97.81 183 ILE A O 1
ATOM 1577 N N . GLU A 1 184 ? -2.283 12.672 14.464 1.00 96.69 184 GLU A N 1
ATOM 1578 C CA . GLU A 1 184 ? -3.554 12.565 13.740 1.00 96.69 184 GLU A CA 1
ATOM 1579 C C . GLU A 1 184 ? -3.319 12.310 12.242 1.00 96.69 184 GLU A C 1
ATOM 1581 O O . GLU A 1 184 ? -3.908 11.393 11.671 1.00 96.69 184 GLU A O 1
ATOM 1586 N N . GLU A 1 185 ? -2.390 13.043 11.618 1.00 96.12 185 GLU A N 1
ATOM 1587 C CA . GLU A 1 185 ? -1.987 12.808 10.225 1.00 96.12 185 GLU A CA 1
ATOM 1588 C C . GLU A 1 185 ? -1.412 11.397 10.024 1.00 96.12 185 GLU A C 1
ATOM 1590 O O . GLU A 1 185 ? -1.696 10.757 9.010 1.00 96.12 185 GLU A O 1
ATOM 1595 N N . MET A 1 186 ? -0.668 10.869 11.003 1.00 97.69 186 MET A N 1
ATOM 1596 C CA . MET A 1 186 ? -0.171 9.488 10.973 1.00 97.69 186 MET A CA 1
ATOM 1597 C C . MET A 1 186 ? -1.306 8.456 11.067 1.00 97.69 186 MET A C 1
ATOM 1599 O O . MET A 1 186 ? -1.297 7.473 10.325 1.00 97.69 186 MET A O 1
ATOM 1603 N N . LYS A 1 187 ? -2.319 8.683 11.919 1.00 96.12 187 LYS A N 1
ATOM 1604 C CA . LYS A 1 187 ? -3.511 7.817 12.019 1.00 96.12 187 LYS A CA 1
ATOM 1605 C C . LYS A 1 187 ? -4.281 7.784 10.697 1.00 96.12 187 LYS A C 1
ATOM 1607 O O . LYS A 1 187 ? -4.627 6.705 10.212 1.00 96.12 187 LYS A O 1
ATOM 1612 N N . ILE A 1 188 ? -4.487 8.952 10.084 1.00 95.56 188 ILE A N 1
ATOM 1613 C CA . ILE A 1 188 ? -5.129 9.085 8.769 1.00 95.56 188 ILE A CA 1
ATOM 1614 C C . ILE A 1 188 ? -4.322 8.335 7.700 1.00 95.56 188 ILE A C 1
ATOM 1616 O O . ILE A 1 188 ? -4.894 7.558 6.934 1.00 95.56 188 ILE A O 1
ATOM 1620 N N . ALA A 1 189 ? -2.998 8.514 7.668 1.00 96.00 189 ALA A N 1
ATOM 1621 C CA . ALA A 1 189 ? -2.124 7.821 6.725 1.00 96.00 189 ALA A CA 1
ATOM 1622 C C . ALA A 1 189 ? -2.158 6.299 6.898 1.00 96.00 189 ALA A C 1
ATOM 1624 O O . ALA A 1 189 ? -2.323 5.580 5.911 1.00 96.00 189 ALA A O 1
ATOM 1625 N N . ARG A 1 190 ? -2.080 5.800 8.141 1.00 95.38 190 ARG A N 1
ATOM 1626 C CA . ARG A 1 190 ? -2.206 4.366 8.434 1.00 95.38 190 ARG A CA 1
ATOM 1627 C C . ARG A 1 190 ? -3.528 3.813 7.911 1.00 95.38 190 ARG A C 1
ATOM 1629 O O . ARG A 1 190 ? -3.522 2.799 7.217 1.00 95.38 190 ARG A O 1
ATOM 1636 N N . TYR A 1 191 ? -4.642 4.483 8.204 1.00 93.25 191 TYR A N 1
ATOM 1637 C CA . TYR A 1 191 ? -5.963 4.066 7.734 1.00 93.25 191 TYR A CA 1
ATOM 1638 C C . TYR A 1 191 ? -6.033 4.003 6.200 1.00 93.25 191 TYR A C 1
ATOM 1640 O O . TYR A 1 191 ? -6.469 3.001 5.633 1.00 93.25 191 TYR A O 1
ATOM 1648 N N . LEU A 1 192 ? -5.559 5.046 5.513 1.00 93.62 192 LEU A N 1
ATOM 1649 C CA . LEU A 1 192 ? -5.590 5.116 4.050 1.00 93.62 192 LEU A CA 1
ATOM 1650 C C . LEU A 1 192 ? -4.690 4.062 3.397 1.00 93.62 192 LEU A C 1
ATOM 1652 O O . LEU A 1 192 ? -5.102 3.420 2.433 1.00 93.62 192 LEU A O 1
ATOM 1656 N N . PHE A 1 193 ? -3.491 3.821 3.929 1.00 94.19 193 PHE A N 1
ATOM 1657 C CA . PHE A 1 193 ? -2.624 2.752 3.429 1.00 94.19 193 PHE A CA 1
ATOM 1658 C C . PHE A 1 193 ? -3.219 1.368 3.681 1.00 94.19 193 PHE A C 1
ATOM 1660 O O . PHE A 1 193 ? -3.177 0.522 2.790 1.00 94.19 193 PHE A O 1
ATOM 1667 N N . GLN A 1 194 ? -3.844 1.146 4.840 1.00 90.44 194 GLN A N 1
ATOM 1668 C CA . GLN A 1 194 ? -4.553 -0.103 5.113 1.00 90.44 194 GLN A CA 1
ATOM 1669 C C . GLN A 1 194 ? -5.690 -0.328 4.109 1.00 90.44 194 GLN A C 1
ATOM 1671 O O . GLN A 1 194 ? -5.854 -1.437 3.599 1.00 90.44 194 GLN A O 1
ATOM 1676 N N . LEU A 1 195 ? -6.432 0.730 3.770 1.00 89.81 195 LEU A N 1
ATOM 1677 C CA . LEU A 1 195 ? -7.444 0.687 2.720 1.00 89.81 195 LEU A CA 1
ATOM 1678 C C . LEU A 1 195 ? -6.820 0.284 1.376 1.00 89.81 195 LEU A C 1
ATOM 1680 O O . LEU A 1 195 ? -7.276 -0.686 0.777 1.00 89.81 195 LEU A O 1
ATOM 1684 N N . LEU A 1 196 ? -5.737 0.943 0.946 1.00 92.56 196 LEU A N 1
ATOM 1685 C CA . LEU A 1 196 ? -5.049 0.625 -0.313 1.00 92.56 196 LEU A CA 1
ATOM 1686 C C . LEU A 1 196 ? -4.562 -0.832 -0.390 1.00 92.56 196 LEU A C 1
ATOM 1688 O O . LEU A 1 196 ? -4.743 -1.478 -1.422 1.00 92.56 196 LEU A O 1
ATOM 1692 N N . PHE A 1 197 ? -3.962 -1.365 0.680 1.00 91.06 197 PHE A N 1
ATOM 1693 C CA . PHE A 1 197 ? -3.454 -2.745 0.711 1.00 91.06 197 PHE A CA 1
ATOM 1694 C C . PHE A 1 197 ? -4.571 -3.802 0.678 1.00 91.06 197 PHE A C 1
ATOM 1696 O O . PHE A 1 197 ? -4.369 -4.927 0.207 1.00 91.06 197 PHE A O 1
ATOM 1703 N N . ASN A 1 198 ? -5.774 -3.429 1.116 1.00 85.81 198 ASN A N 1
ATOM 1704 C CA . ASN A 1 198 ? -6.966 -4.270 1.048 1.00 85.81 198 ASN A CA 1
ATOM 1705 C C . ASN A 1 198 ? -7.746 -4.126 -0.272 1.00 85.81 198 ASN A C 1
ATOM 1707 O O . ASN A 1 198 ? -8.669 -4.899 -0.532 1.00 85.81 198 ASN A O 1
ATOM 1711 N N . CYS A 1 199 ? -7.371 -3.193 -1.146 1.00 90.25 199 CYS A N 1
ATOM 1712 C CA . CYS A 1 199 ? -7.959 -3.052 -2.475 1.00 90.25 199 CYS A CA 1
ATOM 1713 C C . CYS A 1 199 ? -7.275 -3.950 -3.519 1.00 90.25 199 CYS A C 1
ATOM 1715 O O . CYS A 1 199 ? -6.278 -4.635 -3.263 1.00 90.25 199 CYS A O 1
ATOM 1717 N N . SER A 1 200 ? -7.849 -3.968 -4.721 1.00 91.38 200 SER A N 1
ATOM 1718 C CA . SER A 1 200 ? -7.200 -4.479 -5.928 1.00 91.38 200 SER A CA 1
ATOM 1719 C C . SER A 1 200 ? -7.406 -3.510 -7.086 1.00 91.38 200 SER A C 1
ATOM 1721 O O . SER A 1 200 ? -8.433 -2.839 -7.150 1.00 91.38 200 SER A O 1
ATOM 1723 N N . PHE A 1 201 ? -6.433 -3.442 -7.989 1.00 94.00 201 PHE A N 1
ATOM 1724 C CA . PHE A 1 201 ? -6.411 -2.468 -9.076 1.00 94.00 201 PHE A CA 1
ATOM 1725 C C . PHE A 1 201 ? -6.284 -3.170 -10.427 1.00 94.00 201 PHE A C 1
ATOM 1727 O O . PHE A 1 201 ? -5.444 -4.055 -10.570 1.00 94.00 201 PHE A O 1
ATOM 1734 N N . ASP A 1 202 ? -7.032 -2.778 -11.456 1.00 93.62 202 ASP A N 1
ATOM 1735 C CA . ASP A 1 202 ? -6.704 -3.250 -12.812 1.00 93.62 202 ASP A CA 1
ATOM 1736 C C . ASP A 1 202 ? -5.370 -2.667 -13.281 1.00 93.62 202 ASP A C 1
ATOM 1738 O O . ASP A 1 202 ? -4.560 -3.357 -13.906 1.00 93.62 202 ASP A O 1
ATOM 1742 N N . TYR A 1 203 ? -5.093 -1.427 -12.895 1.00 95.06 203 TYR A N 1
ATOM 1743 C CA . TYR A 1 203 ? -3.890 -0.729 -13.287 1.00 95.06 203 TYR A CA 1
ATOM 1744 C C . TYR A 1 203 ? -3.267 0.056 -12.119 1.00 95.06 203 TYR A C 1
ATOM 1746 O O . TYR A 1 203 ? -3.957 0.746 -11.377 1.00 95.06 203 TYR A O 1
ATOM 1754 N N . PHE A 1 204 ? -1.948 -0.002 -11.950 1.00 95.50 204 PHE A N 1
ATOM 1755 C CA . PHE A 1 204 ? -1.218 0.802 -10.967 1.00 95.50 204 PHE A CA 1
ATOM 1756 C C . PHE A 1 204 ? -0.048 1.549 -11.620 1.00 95.50 204 PHE A C 1
ATOM 1758 O O . PHE A 1 204 ? 0.894 0.925 -12.107 1.00 95.50 204 PHE A O 1
ATOM 1765 N N . LEU A 1 205 ? -0.108 2.885 -11.641 1.00 93.00 205 LEU A N 1
ATOM 1766 C CA . LEU A 1 205 ? 0.917 3.763 -12.223 1.00 93.00 205 LEU A CA 1
ATOM 1767 C C . LEU A 1 205 ? 1.857 4.286 -11.118 1.00 93.00 205 LEU A C 1
ATOM 1769 O O . LEU A 1 205 ? 1.436 5.024 -10.229 1.00 93.00 205 LEU A O 1
ATOM 1773 N N . ILE A 1 206 ? 3.148 3.958 -11.215 1.00 88.88 206 ILE A N 1
ATOM 1774 C CA . ILE A 1 206 ? 4.224 4.398 -10.312 1.00 88.88 206 ILE A CA 1
ATOM 1775 C C . ILE A 1 206 ? 5.200 5.292 -11.094 1.00 88.88 206 ILE A C 1
ATOM 1777 O O . ILE A 1 206 ? 6.301 4.869 -11.462 1.00 88.88 206 ILE A O 1
ATOM 1781 N N . TYR A 1 207 ? 4.781 6.517 -11.413 1.00 81.94 207 TYR A N 1
ATOM 1782 C CA . TYR A 1 207 ? 5.578 7.437 -12.242 1.00 81.94 207 TYR A CA 1
ATOM 1783 C C . TYR A 1 207 ? 6.127 8.642 -11.482 1.00 81.94 207 TYR A C 1
ATOM 1785 O O . TYR A 1 207 ? 7.235 9.091 -11.774 1.00 81.94 207 TYR A O 1
ATOM 1793 N N . LEU A 1 208 ? 5.355 9.180 -10.538 1.00 82.81 208 LEU A N 1
ATOM 1794 C CA . LEU A 1 208 ? 5.667 10.453 -9.885 1.00 82.81 208 LEU A CA 1
ATOM 1795 C C . LEU A 1 208 ? 6.071 10.276 -8.423 1.00 82.81 208 LEU A C 1
ATOM 1797 O O . LEU A 1 208 ? 6.978 10.960 -7.951 1.00 82.81 208 LEU A O 1
ATOM 1801 N N . GLY A 1 209 ? 5.515 9.271 -7.752 1.00 88.19 209 GLY A N 1
ATOM 1802 C CA . GLY A 1 209 ? 5.932 8.883 -6.417 1.00 88.19 209 GLY A CA 1
ATOM 1803 C C . GLY A 1 209 ? 5.558 7.448 -6.085 1.00 88.19 209 GLY A C 1
ATOM 1804 O O . GLY A 1 209 ? 4.819 6.782 -6.810 1.00 88.19 209 GLY A O 1
ATOM 1805 N N . VAL A 1 210 ? 6.106 6.962 -4.982 1.00 92.56 210 VAL A N 1
ATOM 1806 C CA . VAL A 1 210 ? 5.752 5.674 -4.394 1.00 92.56 210 VAL A CA 1
ATOM 1807 C C . VAL A 1 210 ? 5.700 5.802 -2.884 1.00 92.56 210 VAL A C 1
ATOM 1809 O O . VAL A 1 210 ? 6.408 6.626 -2.312 1.00 92.56 210 VAL A O 1
ATOM 1812 N N . ILE A 1 211 ? 4.872 4.991 -2.230 1.00 94.94 211 ILE A N 1
ATOM 1813 C CA . ILE A 1 211 ? 4.833 4.938 -0.768 1.00 94.94 211 ILE A CA 1
ATOM 1814 C C . ILE A 1 211 ? 6.231 4.574 -0.258 1.00 94.94 211 ILE A C 1
ATOM 1816 O O . ILE A 1 211 ? 6.845 3.619 -0.737 1.00 94.94 211 ILE A O 1
ATOM 1820 N N . ASN A 1 212 ? 6.737 5.340 0.705 1.00 95.50 212 ASN A N 1
ATOM 1821 C CA . ASN A 1 212 ? 8.040 5.094 1.303 1.00 95.50 212 ASN A CA 1
ATOM 1822 C C . ASN A 1 212 ? 8.011 3.770 2.092 1.00 95.50 212 ASN A C 1
ATOM 1824 O O . ASN A 1 212 ? 7.286 3.695 3.087 1.00 95.50 212 ASN A O 1
ATOM 1828 N N . PRO A 1 213 ? 8.810 2.746 1.726 1.00 93.75 213 PRO A N 1
ATOM 1829 C CA . PRO A 1 213 ? 8.841 1.481 2.462 1.00 93.75 213 PRO A CA 1
ATOM 1830 C C . PRO A 1 213 ? 9.158 1.656 3.952 1.00 93.75 213 PRO A C 1
ATOM 1832 O O . PRO A 1 213 ? 8.527 1.021 4.790 1.00 93.75 213 PRO A O 1
ATOM 1835 N N . GLN A 1 214 ? 10.048 2.592 4.299 1.00 94.94 214 GLN A N 1
ATOM 1836 C CA . GLN A 1 214 ? 10.360 2.899 5.697 1.00 94.94 214 GLN A CA 1
ATOM 1837 C C . GLN A 1 214 ? 9.133 3.433 6.451 1.00 94.94 214 GLN A C 1
ATOM 1839 O O . GLN A 1 214 ? 8.954 3.150 7.631 1.00 94.94 214 GLN A O 1
ATOM 1844 N N . MET A 1 215 ? 8.265 4.194 5.780 1.00 96.25 215 MET A N 1
ATOM 1845 C CA . MET A 1 215 ? 7.039 4.687 6.401 1.00 96.25 215 MET A CA 1
ATOM 1846 C C . MET A 1 215 ? 6.009 3.570 6.594 1.00 96.25 215 MET A C 1
ATOM 1848 O O . MET A 1 215 ? 5.295 3.576 7.589 1.00 96.25 215 MET A O 1
ATOM 1852 N N . ILE A 1 216 ? 5.958 2.576 5.700 1.00 95.12 216 ILE A N 1
ATOM 1853 C CA . ILE A 1 216 ? 5.143 1.368 5.917 1.00 95.12 216 ILE A CA 1
ATOM 1854 C C . ILE A 1 216 ? 5.614 0.658 7.190 1.00 95.12 216 ILE A C 1
ATOM 1856 O O . ILE A 1 216 ? 4.794 0.297 8.029 1.00 95.12 216 ILE A O 1
ATOM 1860 N N . GLU A 1 217 ? 6.927 0.521 7.379 1.00 93.75 217 GLU A N 1
ATOM 1861 C CA . GLU A 1 217 ? 7.483 -0.084 8.592 1.00 93.75 217 GLU A CA 1
ATOM 1862 C C . GLU A 1 217 ? 7.110 0.688 9.857 1.00 93.75 217 GLU A C 1
ATOM 1864 O O . GLU A 1 217 ? 6.698 0.074 10.835 1.00 93.75 217 GLU A O 1
ATOM 1869 N N . VAL A 1 218 ? 7.184 2.023 9.830 1.00 95.62 218 VAL A N 1
ATOM 1870 C CA . VAL A 1 218 ? 6.783 2.883 10.956 1.00 95.62 218 VAL A CA 1
ATOM 1871 C C . VAL A 1 218 ? 5.287 2.769 11.249 1.00 95.62 218 VAL A C 1
ATOM 1873 O O . VAL A 1 218 ? 4.886 2.634 12.406 1.00 95.62 218 VAL A O 1
ATOM 1876 N N . LEU A 1 219 ? 4.445 2.837 10.217 1.00 95.44 219 LEU A N 1
ATOM 1877 C CA . LEU A 1 219 ? 2.996 2.854 10.387 1.00 95.44 219 LEU A CA 1
ATOM 1878 C C . LEU A 1 219 ? 2.442 1.504 10.819 1.00 95.44 219 LEU A C 1
ATOM 1880 O O . LEU A 1 219 ? 1.395 1.501 11.451 1.00 95.44 219 LEU A O 1
ATOM 1884 N N . PHE A 1 220 ? 3.115 0.393 10.511 1.00 92.56 220 PHE A N 1
ATOM 1885 C CA . PHE A 1 220 ? 2.585 -0.962 10.683 1.00 92.56 220 PHE A CA 1
ATOM 1886 C C . PHE A 1 220 ? 3.539 -1.908 11.436 1.00 92.56 220 PHE A C 1
ATOM 1888 O O . PHE A 1 220 ? 3.551 -3.114 11.185 1.00 92.56 220 PHE A O 1
ATOM 1895 N N . VAL A 1 221 ? 4.339 -1.381 12.371 1.00 88.31 221 VAL A N 1
ATOM 1896 C CA . VAL A 1 221 ? 5.290 -2.147 13.211 1.00 88.31 221 VAL A CA 1
ATOM 1897 C C . VAL A 1 221 ? 4.657 -3.396 13.837 1.00 88.31 221 VAL A C 1
ATOM 1899 O O . VAL A 1 221 ? 5.231 -4.484 13.815 1.00 88.31 221 VAL A O 1
ATOM 1902 N N . ASP A 1 222 ? 3.463 -3.234 14.397 1.00 80.25 222 ASP A N 1
ATOM 1903 C CA . ASP A 1 222 ? 2.662 -4.279 15.030 1.00 80.25 222 ASP A CA 1
ATOM 1904 C C . ASP A 1 222 ? 2.197 -5.346 14.030 1.00 80.25 222 ASP A C 1
ATOM 1906 O O . ASP A 1 222 ? 2.083 -6.522 14.371 1.00 80.25 222 ASP A O 1
ATOM 1910 N N . GLU A 1 223 ? 1.974 -4.964 12.774 1.00 71.00 223 GLU A N 1
ATOM 1911 C CA . GLU A 1 223 ? 1.563 -5.895 11.723 1.00 71.00 223 GLU A CA 1
ATOM 1912 C C . GLU A 1 223 ? 2.750 -6.673 11.152 1.00 71.00 223 GLU A C 1
ATOM 1914 O O . GLU A 1 223 ? 2.620 -7.858 10.844 1.00 71.00 223 GLU A O 1
ATOM 1919 N N . ILE A 1 224 ? 3.932 -6.058 11.089 1.00 67.25 224 ILE A N 1
ATOM 1920 C CA . ILE A 1 224 ? 5.164 -6.744 10.679 1.00 67.25 224 ILE A CA 1
ATOM 1921 C C . ILE A 1 224 ? 5.494 -7.885 11.644 1.00 67.25 224 ILE A C 1
ATOM 1923 O O . ILE A 1 224 ? 5.864 -8.969 11.196 1.00 67.25 224 ILE A O 1
ATOM 1927 N N . ALA A 1 225 ? 5.263 -7.705 12.948 1.00 69.56 225 ALA A N 1
ATOM 1928 C CA . ALA A 1 225 ? 5.403 -8.781 13.932 1.00 69.56 225 ALA A CA 1
ATOM 1929 C C . ALA A 1 225 ? 4.475 -9.984 13.648 1.00 69.56 225 ALA A C 1
ATOM 1931 O O . ALA A 1 225 ? 4.795 -11.116 14.007 1.00 69.56 225 ALA A O 1
ATOM 1932 N N . THR A 1 226 ? 3.349 -9.756 12.961 1.00 67.75 226 THR A N 1
ATOM 1933 C CA . THR A 1 226 ? 2.416 -10.811 12.526 1.00 67.75 226 THR A CA 1
ATOM 1934 C C . THR A 1 226 ? 2.796 -11.461 11.188 1.00 67.75 226 THR A C 1
ATOM 1936 O O . THR A 1 226 ? 2.074 -12.340 10.724 1.00 67.75 226 THR A O 1
ATOM 1939 N N . ASN A 1 227 ? 3.931 -11.084 10.576 1.00 70.19 227 ASN A N 1
ATOM 1940 C CA . ASN A 1 227 ? 4.394 -11.559 9.262 1.00 70.19 227 ASN A CA 1
ATOM 1941 C C . ASN A 1 227 ? 3.361 -11.380 8.134 1.00 70.19 227 ASN A C 1
ATOM 1943 O O . ASN A 1 227 ? 3.387 -12.112 7.145 1.00 70.19 227 ASN A O 1
ATOM 1947 N N . MET A 1 228 ? 2.455 -10.409 8.262 1.00 71.38 228 MET A N 1
ATOM 1948 C CA . MET A 1 228 ? 1.457 -10.119 7.240 1.00 71.38 228 MET A CA 1
ATOM 1949 C C . MET A 1 228 ? 2.057 -9.159 6.197 1.00 71.38 228 MET A C 1
ATOM 1951 O O . MET A 1 228 ? 2.295 -7.994 6.515 1.00 71.38 228 MET A O 1
ATOM 1955 N N . PRO A 1 229 ? 2.345 -9.597 4.956 1.00 78.94 229 PRO A N 1
ATOM 1956 C CA . PRO A 1 229 ? 2.898 -8.711 3.945 1.00 78.94 229 PRO A CA 1
ATOM 1957 C C . PRO A 1 229 ? 1.844 -7.699 3.484 1.00 78.94 229 PRO A C 1
ATOM 1959 O O . PRO A 1 229 ? 0.823 -8.054 2.893 1.00 78.94 229 PRO A O 1
ATOM 1962 N N . LEU A 1 230 ? 2.136 -6.423 3.721 1.00 89.19 230 LEU A N 1
ATOM 1963 C CA . LEU A 1 230 ? 1.371 -5.289 3.215 1.00 89.19 230 LEU A CA 1
ATOM 1964 C C . LEU A 1 230 ? 1.706 -5.063 1.745 1.00 89.19 230 LEU A C 1
ATOM 1966 O O . LEU A 1 230 ? 2.822 -4.654 1.405 1.00 89.19 230 LEU A O 1
ATOM 1970 N N . GLN A 1 231 ? 0.756 -5.408 0.876 1.00 92.25 231 GLN A N 1
ATOM 1971 C CA . GLN A 1 231 ? 0.960 -5.464 -0.566 1.00 92.25 231 GLN A CA 1
ATOM 1972 C C . GLN A 1 231 ? -0.174 -4.780 -1.325 1.00 92.25 231 GLN A C 1
ATOM 1974 O O . GLN A 1 231 ? -1.349 -4.978 -1.032 1.00 92.25 231 GLN A O 1
ATOM 1979 N N . ILE A 1 232 ? 0.184 -3.995 -2.337 1.00 93.50 232 ILE A N 1
ATOM 1980 C CA . ILE A 1 232 ? -0.734 -3.497 -3.358 1.00 93.50 232 ILE A CA 1
ATOM 1981 C C . ILE A 1 232 ? -0.939 -4.610 -4.378 1.00 93.50 232 ILE A C 1
ATOM 1983 O O . ILE A 1 232 ? 0.026 -5.151 -4.920 1.00 93.50 232 ILE A O 1
ATOM 1987 N N . HIS A 1 233 ? -2.197 -4.934 -4.663 1.00 92.62 233 HIS A N 1
ATOM 1988 C CA . HIS A 1 233 ? -2.556 -5.946 -5.649 1.00 92.62 233 HIS A CA 1
ATOM 1989 C C . HIS A 1 233 ? -3.021 -5.286 -6.938 1.00 92.62 233 HIS A C 1
ATOM 1991 O O . HIS A 1 233 ? -3.979 -4.515 -6.922 1.00 92.62 233 HIS A O 1
ATOM 1997 N N . SER A 1 234 ? -2.387 -5.612 -8.064 1.00 94.19 234 SER A N 1
ATOM 1998 C CA . SER A 1 234 ? -2.782 -5.056 -9.357 1.00 94.19 234 SER A CA 1
ATOM 1999 C C . SER A 1 234 ? -2.716 -6.056 -10.512 1.00 94.19 234 SER A C 1
ATOM 2001 O O . SER A 1 234 ? -1.795 -6.861 -10.583 1.00 94.19 234 SER A O 1
ATOM 2003 N N . GLN A 1 235 ? -3.634 -6.000 -11.478 1.00 92.88 235 GLN A N 1
ATOM 2004 C CA . GLN A 1 235 ? -3.507 -6.787 -12.712 1.00 92.88 235 GLN A CA 1
ATOM 2005 C C . GLN A 1 235 ? -2.302 -6.324 -13.537 1.00 92.88 235 GLN A C 1
ATOM 2007 O O . GLN A 1 235 ? -1.515 -7.151 -14.004 1.00 92.88 235 GLN A O 1
ATOM 2012 N N . ARG A 1 236 ? -2.114 -5.009 -13.668 1.00 94.75 236 ARG A N 1
ATOM 2013 C CA . ARG A 1 236 ? -0.990 -4.411 -14.383 1.00 94.75 236 ARG A CA 1
ATOM 2014 C C . ARG A 1 236 ? -0.394 -3.260 -13.589 1.00 94.75 236 ARG A C 1
ATOM 2016 O O . ARG A 1 236 ? -1.065 -2.274 -13.337 1.00 94.75 236 ARG A O 1
ATOM 2023 N N . ALA A 1 237 ? 0.887 -3.337 -13.282 1.00 95.31 237 ALA A N 1
ATOM 2024 C CA . ALA A 1 237 ? 1.625 -2.223 -12.709 1.00 95.31 237 ALA A CA 1
ATOM 2025 C C . ALA A 1 237 ? 2.632 -1.678 -13.717 1.00 95.31 237 ALA A C 1
ATOM 2027 O O . ALA A 1 237 ? 3.247 -2.454 -14.450 1.00 95.31 237 ALA A O 1
ATOM 2028 N N . GLU A 1 238 ? 2.826 -0.365 -13.742 1.00 94.56 238 GLU A N 1
ATOM 2029 C CA . GLU A 1 238 ? 3.823 0.293 -14.585 1.00 94.56 238 GLU A CA 1
ATOM 2030 C C . GLU A 1 238 ? 4.651 1.278 -13.776 1.00 94.56 238 GLU A C 1
ATOM 2032 O O . GLU A 1 238 ? 4.124 1.990 -12.925 1.00 94.56 238 GLU A O 1
ATOM 2037 N N . THR A 1 239 ? 5.955 1.318 -14.033 1.00 92.31 239 THR A N 1
ATOM 2038 C CA . THR A 1 239 ? 6.853 2.278 -13.393 1.00 92.31 239 THR A CA 1
ATOM 2039 C C . THR A 1 239 ? 7.885 2.816 -14.368 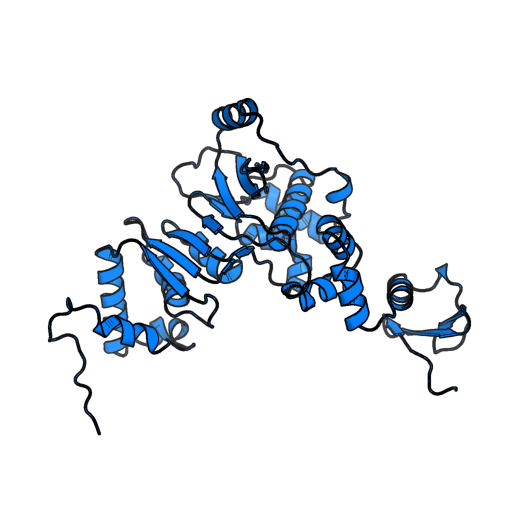1.00 92.31 239 THR A C 1
ATOM 2041 O O . THR A 1 239 ? 8.310 2.103 -15.278 1.00 92.31 239 THR A O 1
ATOM 2044 N N . CYS A 1 240 ? 8.319 4.054 -14.139 1.00 88.44 240 CYS A N 1
ATOM 2045 C CA . CYS A 1 240 ? 9.477 4.642 -14.800 1.00 88.44 240 CYS A CA 1
ATOM 2046 C C . CYS A 1 240 ? 10.688 4.572 -13.859 1.00 88.44 240 CYS A C 1
ATOM 2048 O O . CYS A 1 240 ? 10.726 5.215 -12.807 1.00 88.44 240 CYS A O 1
ATOM 2050 N N . LEU A 1 241 ? 11.699 3.785 -14.226 1.00 83.12 241 LEU A N 1
ATOM 2051 C CA . LEU A 1 241 ? 12.905 3.591 -13.432 1.00 83.12 241 LEU A CA 1
ATOM 2052 C C . LEU A 1 241 ? 13.833 4.782 -13.517 1.00 83.12 241 LEU A C 1
ATOM 2054 O O . LEU A 1 241 ? 14.788 4.818 -14.292 1.00 83.12 241 LEU A O 1
ATOM 2058 N N . ARG A 1 242 ? 13.585 5.726 -12.622 1.00 81.19 242 ARG A N 1
ATOM 2059 C CA . ARG A 1 242 ? 14.514 6.812 -12.321 1.00 81.19 242 ARG A CA 1
ATOM 2060 C C . ARG A 1 242 ? 15.286 6.540 -11.042 1.00 81.19 242 ARG A C 1
ATOM 2062 O O . ARG A 1 242 ? 16.477 6.829 -10.969 1.00 81.19 242 ARG A O 1
ATOM 2069 N N . GLU A 1 243 ? 14.623 5.944 -10.055 1.00 83.00 243 GLU A N 1
ATOM 2070 C CA . GLU A 1 243 ? 15.141 5.828 -8.694 1.00 83.00 243 GLU A CA 1
ATOM 2071 C C . GLU A 1 243 ? 15.032 4.408 -8.129 1.00 83.00 243 GLU A C 1
ATOM 2073 O O . GLU A 1 243 ? 14.184 3.610 -8.528 1.00 83.00 243 GLU A O 1
ATOM 2078 N N . GLU A 1 244 ? 15.927 4.093 -7.190 1.00 84.06 244 GLU A N 1
ATOM 2079 C CA . GLU A 1 244 ? 16.066 2.766 -6.571 1.00 84.06 244 GLU A CA 1
ATOM 2080 C C . GLU A 1 244 ? 14.804 2.323 -5.834 1.00 84.06 244 GLU A C 1
ATOM 2082 O O . GLU A 1 244 ? 14.398 1.158 -5.871 1.00 84.06 244 GLU A O 1
ATOM 2087 N N . HIS A 1 245 ? 14.177 3.282 -5.161 1.00 87.88 245 HIS A N 1
ATOM 2088 C CA . HIS A 1 245 ? 13.088 3.026 -4.243 1.00 87.88 245 HIS A CA 1
ATOM 2089 C C . HIS A 1 245 ? 11.850 2.446 -4.937 1.00 87.88 245 HIS A C 1
ATOM 2091 O O . HIS A 1 245 ? 11.113 1.697 -4.301 1.00 87.88 245 HIS A O 1
ATOM 2097 N N . TYR A 1 246 ? 11.654 2.700 -6.237 1.00 90.31 246 TYR A N 1
ATOM 2098 C CA . TYR A 1 246 ? 10.559 2.106 -7.008 1.00 90.31 246 TYR A CA 1
ATOM 2099 C C . TYR A 1 246 ? 10.708 0.595 -7.139 1.00 90.31 246 TYR A C 1
ATOM 2101 O O . TYR A 1 246 ? 9.751 -0.144 -6.913 1.00 90.31 246 TYR A O 1
ATOM 2109 N N . LEU A 1 247 ? 11.917 0.120 -7.453 1.00 90.25 247 LEU A N 1
ATOM 2110 C CA . LEU A 1 247 ? 12.185 -1.312 -7.559 1.00 90.25 247 LEU A CA 1
ATOM 2111 C C . LEU A 1 247 ? 12.118 -1.989 -6.196 1.00 90.25 247 LEU A C 1
ATOM 2113 O O . LEU A 1 247 ? 11.576 -3.087 -6.095 1.00 90.25 247 LEU A O 1
ATOM 2117 N N . ASN A 1 248 ? 12.633 -1.335 -5.152 1.00 90.56 248 ASN A N 1
ATOM 2118 C CA . ASN A 1 248 ? 12.551 -1.856 -3.792 1.00 90.56 248 ASN A CA 1
ATOM 2119 C C . ASN A 1 248 ? 11.091 -1.968 -3.322 1.00 90.56 248 ASN A C 1
ATOM 2121 O O . ASN A 1 248 ? 10.679 -3.007 -2.806 1.00 90.56 248 ASN A O 1
ATOM 2125 N N . PHE A 1 249 ? 10.282 -0.932 -3.558 1.00 93.25 249 PHE A N 1
ATOM 2126 C CA . PHE A 1 249 ? 8.855 -0.974 -3.263 1.00 93.25 249 PHE A CA 1
ATOM 2127 C C . PHE A 1 249 ? 8.151 -2.070 -4.066 1.00 93.25 249 PHE A C 1
ATOM 2129 O O . PHE A 1 249 ? 7.472 -2.907 -3.479 1.00 93.25 249 PHE A O 1
ATOM 2136 N N . ALA A 1 250 ? 8.349 -2.129 -5.387 1.00 92.50 250 ALA A N 1
ATOM 2137 C CA . ALA A 1 250 ? 7.734 -3.156 -6.224 1.00 92.50 250 ALA A CA 1
ATOM 2138 C C . ALA A 1 250 ? 8.128 -4.572 -5.766 1.00 92.50 250 ALA A C 1
ATOM 2140 O O . ALA A 1 250 ? 7.304 -5.486 -5.711 1.00 92.50 250 ALA A O 1
ATOM 2141 N N . TRP A 1 251 ? 9.386 -4.762 -5.375 1.00 90.69 251 TRP A N 1
ATOM 2142 C CA . TRP A 1 251 ? 9.874 -6.051 -4.913 1.00 90.69 251 TRP A CA 1
ATOM 2143 C C . TRP A 1 251 ? 9.295 -6.485 -3.566 1.00 90.69 251 TRP A C 1
ATOM 2145 O O . TRP A 1 251 ? 9.104 -7.681 -3.366 1.00 90.69 251 TRP A O 1
ATOM 2155 N N . ASN A 1 252 ? 8.974 -5.569 -2.653 1.00 90.12 252 ASN A N 1
ATOM 2156 C CA . ASN A 1 252 ? 8.494 -5.932 -1.313 1.00 90.12 252 ASN A CA 1
ATOM 2157 C C . ASN A 1 252 ? 6.969 -5.800 -1.165 1.00 90.12 252 ASN A C 1
ATOM 2159 O O . ASN A 1 252 ? 6.330 -6.679 -0.587 1.00 90.12 252 ASN A O 1
ATOM 2163 N N . HIS A 1 253 ? 6.370 -4.786 -1.787 1.00 93.25 253 HIS A N 1
ATOM 2164 C CA . HIS A 1 253 ? 5.003 -4.327 -1.522 1.00 93.25 253 HIS A CA 1
ATOM 2165 C C . HIS A 1 253 ? 4.073 -4.355 -2.740 1.00 93.25 253 HIS A C 1
ATOM 2167 O O . HIS A 1 253 ? 2.938 -3.908 -2.635 1.00 93.25 253 HIS A O 1
ATOM 2173 N N . LEU A 1 254 ? 4.495 -4.876 -3.893 1.00 93.12 254 LEU A N 1
ATOM 2174 C CA . LEU A 1 254 ? 3.618 -5.033 -5.058 1.00 93.12 254 LEU A CA 1
ATOM 2175 C C . LEU A 1 254 ? 3.401 -6.510 -5.381 1.00 93.12 254 LEU A C 1
ATOM 2177 O O . LEU A 1 254 ? 4.352 -7.284 -5.454 1.00 93.12 254 LEU A O 1
ATOM 2181 N N . VAL A 1 255 ? 2.153 -6.886 -5.631 1.00 91.38 255 VAL A N 1
ATOM 2182 C CA . VAL A 1 255 ? 1.774 -8.152 -6.261 1.00 91.38 255 VAL A CA 1
ATOM 2183 C C . VAL A 1 255 ? 1.061 -7.809 -7.551 1.00 91.38 255 VAL A C 1
ATOM 2185 O O . VAL A 1 255 ? 0.009 -7.169 -7.530 1.00 91.38 255 VAL A O 1
ATOM 2188 N N . SER A 1 256 ? 1.631 -8.222 -8.682 1.00 92.00 256 SER A N 1
ATOM 2189 C CA . SER A 1 256 ? 1.011 -7.940 -9.968 1.00 92.00 256 SER A CA 1
ATOM 2190 C C . SER A 1 256 ? 1.154 -9.055 -10.987 1.00 92.00 256 SER A C 1
ATOM 2192 O O . SER A 1 256 ? 2.194 -9.705 -11.066 1.00 92.00 256 SER A O 1
ATOM 2194 N N . ASN A 1 257 ? 0.111 -9.257 -11.796 1.00 90.81 257 ASN A N 1
ATOM 2195 C CA . ASN A 1 257 ? 0.162 -10.226 -12.888 1.00 90.81 257 ASN A CA 1
ATOM 2196 C C . ASN A 1 257 ? 1.147 -9.758 -13.963 1.00 90.81 257 ASN A C 1
ATOM 2198 O O . ASN A 1 257 ? 1.973 -10.543 -14.425 1.00 90.81 257 ASN A O 1
ATOM 2202 N N . ARG A 1 258 ? 1.113 -8.474 -14.329 1.00 92.12 258 ARG A N 1
ATOM 2203 C CA . ARG A 1 258 ? 2.040 -7.889 -15.299 1.00 92.12 258 ARG A CA 1
ATOM 2204 C C . ARG A 1 258 ? 2.720 -6.651 -14.738 1.00 92.12 258 ARG A C 1
ATOM 2206 O O . ARG A 1 258 ? 2.050 -5.666 -14.456 1.00 92.12 258 ARG A O 1
ATOM 2213 N N . PHE A 1 259 ? 4.047 -6.657 -14.684 1.00 94.06 259 PHE A N 1
ATOM 2214 C CA . PHE A 1 259 ? 4.826 -5.484 -14.301 1.00 94.06 259 PHE A CA 1
ATOM 2215 C C . PHE A 1 259 ? 5.593 -4.922 -15.497 1.00 94.06 259 PHE A C 1
ATOM 2217 O O . PHE A 1 259 ? 6.434 -5.603 -16.084 1.00 94.06 259 PHE A O 1
ATOM 2224 N N . CYS A 1 260 ? 5.270 -3.693 -15.892 1.00 93.12 260 CYS A N 1
ATOM 2225 C CA . CYS A 1 260 ? 5.930 -2.989 -16.975 1.00 93.12 260 CYS A CA 1
ATOM 2226 C C . CYS A 1 260 ? 6.925 -1.960 -16.439 1.00 93.12 260 CYS A C 1
ATOM 2228 O O . CYS A 1 260 ? 6.608 -1.161 -15.564 1.00 93.12 260 CYS A O 1
ATOM 2230 N N . ILE A 1 261 ? 8.126 -1.974 -16.997 1.00 91.81 261 ILE A N 1
ATOM 2231 C CA . ILE A 1 261 ? 9.247 -1.178 -16.527 1.00 91.81 261 ILE A CA 1
ATOM 2232 C C . ILE A 1 261 ? 9.734 -0.299 -17.676 1.00 91.81 261 ILE A C 1
ATOM 2234 O O . ILE A 1 261 ? 10.318 -0.797 -18.632 1.00 91.81 261 ILE A O 1
ATOM 2238 N N . ASP A 1 262 ? 9.505 1.000 -17.594 1.00 89.75 262 ASP A N 1
ATOM 2239 C CA . ASP A 1 262 ? 10.119 1.969 -18.498 1.00 89.75 262 ASP A CA 1
ATOM 2240 C C . ASP A 1 262 ? 11.482 2.389 -17.935 1.00 89.75 262 ASP A C 1
ATOM 2242 O O . ASP A 1 262 ? 11.565 2.820 -16.785 1.00 89.75 262 ASP A O 1
ATOM 2246 N N . ILE A 1 263 ? 12.568 2.206 -18.689 1.00 86.19 263 ILE A N 1
ATOM 2247 C CA . ILE A 1 263 ? 13.922 2.507 -18.203 1.00 86.19 263 ILE A CA 1
ATOM 2248 C C . ILE A 1 263 ? 14.373 3.862 -18.733 1.00 86.19 263 ILE A C 1
ATOM 2250 O O . ILE A 1 263 ? 14.757 4.000 -19.891 1.00 86.19 263 ILE A O 1
ATOM 2254 N N . ASP A 1 264 ? 14.395 4.846 -17.838 1.00 85.06 264 ASP A N 1
ATOM 2255 C CA . ASP A 1 264 ? 14.873 6.195 -18.126 1.00 85.06 264 ASP A CA 1
ATOM 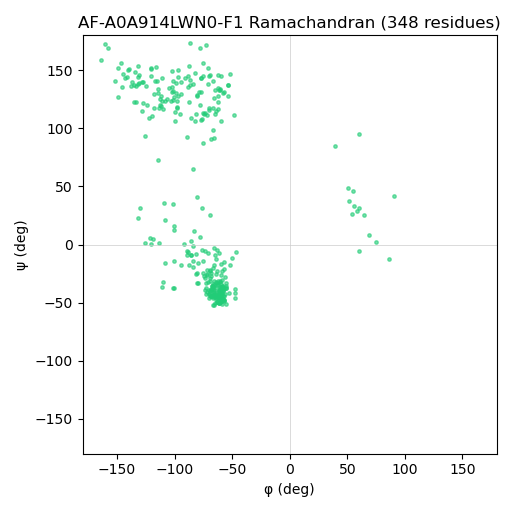2256 C C . ASP A 1 264 ? 16.401 6.199 -18.339 1.00 85.06 264 ASP A C 1
ATOM 2258 O O . ASP A 1 264 ? 17.151 5.475 -17.675 1.00 85.06 264 ASP A O 1
ATOM 2262 N N . ASP A 1 265 ? 16.906 7.054 -19.230 1.00 82.44 265 ASP A N 1
ATOM 2263 C CA . ASP A 1 265 ? 18.348 7.188 -19.491 1.00 82.44 265 ASP A CA 1
ATOM 2264 C C . ASP A 1 265 ? 19.151 7.586 -18.238 1.00 82.44 265 ASP A C 1
ATOM 2266 O O . ASP A 1 265 ? 20.347 7.282 -18.113 1.00 82.44 265 ASP A O 1
ATOM 2270 N N . ARG A 1 266 ? 18.486 8.204 -17.254 1.00 82.00 266 ARG A N 1
ATOM 2271 C CA . ARG A 1 266 ? 19.061 8.584 -15.956 1.00 82.00 266 ARG A CA 1
ATOM 2272 C C . ARG A 1 266 ? 19.230 7.420 -14.981 1.00 82.00 266 ARG A C 1
ATOM 2274 O O . ARG A 1 266 ? 19.823 7.621 -13.928 1.00 82.00 266 ARG A O 1
ATOM 2281 N N . PHE A 1 267 ? 18.777 6.214 -15.317 1.00 82.75 267 PHE A N 1
ATOM 2282 C CA . PHE A 1 267 ? 18.857 5.042 -14.446 1.00 82.75 267 PHE A CA 1
ATOM 2283 C C . PHE A 1 267 ? 20.287 4.763 -13.934 1.00 82.75 267 PHE A C 1
ATOM 2285 O O . PHE A 1 267 ? 21.237 4.684 -14.714 1.00 82.75 267 PHE A O 1
ATOM 2292 N N . GLU A 1 268 ? 20.472 4.619 -12.621 1.00 81.62 268 GLU A N 1
ATOM 2293 C CA . GLU A 1 268 ? 21.792 4.445 -11.991 1.00 81.62 268 GLU A CA 1
ATOM 2294 C C . GLU A 1 268 ? 22.194 2.955 -11.852 1.00 81.62 268 GLU A C 1
ATOM 2296 O O . GLU A 1 268 ? 21.367 2.105 -11.520 1.00 81.62 268 GLU A O 1
ATOM 2301 N N . GLU A 1 269 ? 23.487 2.624 -12.027 1.00 81.06 269 GLU A N 1
ATOM 2302 C CA . GLU A 1 269 ? 24.017 1.240 -11.933 1.00 81.06 269 GLU A CA 1
ATOM 2303 C C . GLU A 1 269 ? 23.887 0.594 -10.536 1.00 81.06 269 GLU A C 1
ATOM 2305 O O . GLU A 1 269 ? 24.079 -0.611 -10.380 1.00 81.06 269 GLU A O 1
ATOM 2310 N N . LYS A 1 270 ? 23.562 1.346 -9.486 1.00 83.25 270 LYS A N 1
ATOM 2311 C CA . LYS A 1 270 ? 23.342 0.752 -8.157 1.00 83.25 270 LYS A CA 1
ATOM 2312 C C . LYS A 1 270 ? 22.030 -0.047 -8.078 1.00 83.25 270 LYS A C 1
ATOM 2314 O O . LYS A 1 270 ? 21.918 -0.989 -7.302 1.00 83.25 270 LYS A O 1
ATOM 2319 N N . ASN A 1 271 ? 21.078 0.242 -8.968 1.00 79.38 271 ASN A N 1
ATOM 2320 C CA . ASN A 1 271 ? 19.731 -0.345 -8.969 1.00 79.38 271 ASN A CA 1
ATOM 2321 C C . ASN A 1 271 ? 19.652 -1.708 -9.668 1.00 79.38 271 ASN A C 1
ATOM 2323 O O . ASN A 1 271 ? 18.590 -2.331 -9.747 1.00 79.38 271 ASN A O 1
ATOM 2327 N N . LEU A 1 272 ? 20.773 -2.179 -10.209 1.00 80.12 272 LEU A N 1
ATOM 2328 C CA . LEU A 1 272 ? 20.804 -3.356 -11.070 1.00 80.12 272 LEU A CA 1
ATOM 2329 C C . LEU A 1 272 ? 20.458 -4.621 -10.330 1.00 80.12 272 LEU A C 1
ATOM 2331 O O . LEU A 1 272 ? 19.799 -5.484 -10.896 1.00 80.12 272 LEU A O 1
ATOM 2335 N N . ALA A 1 273 ? 20.867 -4.722 -9.069 1.00 80.88 273 ALA A N 1
ATOM 2336 C CA . ALA A 1 273 ? 20.566 -5.888 -8.263 1.00 80.88 273 ALA A CA 1
ATOM 2337 C C . ALA A 1 273 ? 19.047 -6.119 -8.182 1.00 80.88 273 ALA A C 1
ATOM 2339 O O . ALA A 1 273 ? 18.579 -7.223 -8.450 1.00 80.88 273 ALA A O 1
ATOM 2340 N N . PHE A 1 274 ? 18.262 -5.078 -7.891 1.00 83.12 274 PHE A N 1
ATOM 2341 C CA . PHE A 1 274 ? 16.803 -5.193 -7.858 1.00 83.12 274 PHE A CA 1
ATOM 2342 C C . PHE A 1 274 ? 16.202 -5.409 -9.246 1.00 83.12 274 PHE A C 1
ATOM 2344 O O . PHE A 1 274 ? 15.334 -6.268 -9.399 1.00 83.12 274 PHE A O 1
ATOM 2351 N N . LEU A 1 275 ? 16.690 -4.690 -10.261 1.00 86.25 275 LEU A N 1
ATOM 2352 C CA . LEU A 1 275 ? 16.204 -4.853 -11.630 1.00 86.25 275 LEU A CA 1
ATOM 2353 C C . LEU A 1 275 ? 16.401 -6.295 -12.110 1.00 86.25 275 LEU A C 1
ATOM 2355 O O . LEU A 1 275 ? 15.462 -6.903 -12.607 1.00 86.25 275 LEU A O 1
ATOM 2359 N N . PHE A 1 276 ? 17.583 -6.879 -11.907 1.00 83.50 276 PHE A N 1
ATOM 2360 C CA . PHE A 1 276 ? 17.847 -8.265 -12.281 1.00 83.50 276 PHE A CA 1
ATOM 2361 C C . PHE A 1 276 ? 17.048 -9.263 -11.452 1.00 83.50 276 PHE A C 1
ATOM 2363 O O . PHE A 1 276 ? 16.569 -10.230 -12.032 1.00 83.50 276 PHE A O 1
ATOM 2370 N N . LYS A 1 277 ? 16.832 -9.031 -10.149 1.00 84.38 277 LYS A N 1
ATOM 2371 C CA . LYS A 1 277 ? 15.919 -9.874 -9.351 1.00 84.38 277 LYS A CA 1
ATOM 2372 C C . LYS A 1 277 ? 14.517 -9.906 -9.957 1.00 84.38 277 LYS A C 1
ATOM 2374 O O . LYS A 1 277 ? 13.928 -10.975 -10.085 1.00 84.38 277 LYS A O 1
ATOM 2379 N N . ILE A 1 278 ? 14.006 -8.747 -10.367 1.00 86.50 278 ILE A N 1
ATOM 2380 C CA . ILE A 1 278 ? 12.684 -8.626 -10.985 1.00 86.50 278 ILE A CA 1
ATOM 2381 C C . ILE A 1 278 ? 12.672 -9.257 -12.385 1.00 86.50 278 ILE A C 1
ATOM 2383 O O . ILE A 1 278 ? 11.782 -10.048 -12.682 1.00 86.50 278 ILE A O 1
ATOM 2387 N N . LEU A 1 279 ? 13.670 -8.979 -13.230 1.00 82.88 279 LEU A N 1
ATOM 2388 C CA . LEU A 1 279 ? 13.755 -9.508 -14.599 1.00 82.88 279 LEU A CA 1
ATOM 2389 C C . LEU A 1 279 ? 13.990 -11.021 -14.645 1.00 82.88 279 LEU A C 1
ATOM 2391 O O . LEU A 1 279 ? 13.420 -11.688 -15.502 1.00 82.88 279 LEU A O 1
ATOM 2395 N N . ALA A 1 280 ? 14.769 -11.575 -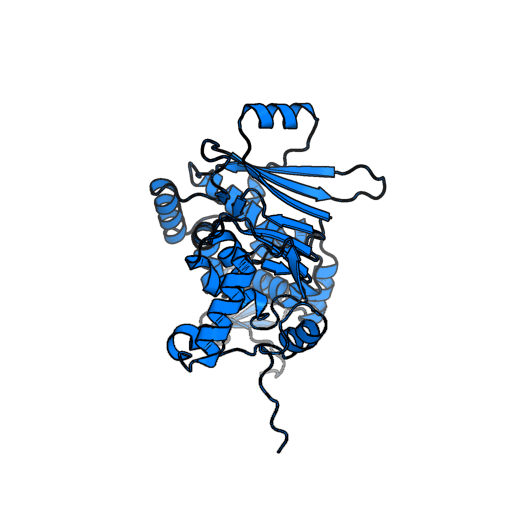13.712 1.00 77.69 280 ALA A N 1
ATOM 2396 C CA . ALA A 1 280 ? 14.918 -13.020 -13.524 1.00 77.69 280 ALA A CA 1
ATOM 23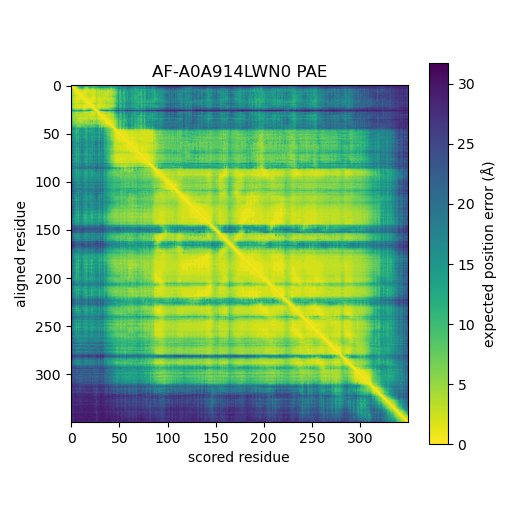97 C C . ALA A 1 280 ? 13.615 -13.690 -13.049 1.00 77.69 280 ALA A C 1
ATOM 2399 O O . ALA A 1 280 ? 13.565 -14.910 -12.914 1.00 77.69 280 ALA A O 1
ATOM 2400 N N . ASN A 1 281 ? 12.568 -12.889 -12.820 1.00 68.19 281 ASN A N 1
ATOM 2401 C CA . ASN A 1 281 ? 11.294 -13.268 -12.244 1.00 68.19 281 ASN A CA 1
ATOM 2402 C C . ASN A 1 281 ? 11.464 -13.953 -10.888 1.00 68.19 281 ASN A C 1
ATOM 2404 O O . ASN A 1 281 ? 10.885 -15.012 -10.643 1.00 68.19 281 ASN A O 1
ATOM 2408 N N . GLY A 1 282 ? 12.304 -13.370 -10.026 1.00 56.75 282 GLY A N 1
ATOM 2409 C CA . GLY A 1 282 ? 12.683 -13.950 -8.746 1.00 56.75 282 GLY A CA 1
ATOM 2410 C C . GLY A 1 282 ? 11.461 -14.439 -7.963 1.00 56.75 282 GLY A C 1
ATOM 2411 O O . GLY A 1 282 ? 10.622 -13.659 -7.516 1.00 56.75 282 GLY A O 1
ATOM 2412 N N . ALA A 1 283 ? 11.365 -15.761 -7.833 1.00 59.94 283 ALA A N 1
ATOM 2413 C CA . ALA A 1 283 ? 10.276 -16.483 -7.177 1.00 59.94 283 ALA A CA 1
ATOM 2414 C C . ALA A 1 283 ? 8.875 -16.382 -7.826 1.00 59.94 283 ALA A C 1
ATOM 2416 O O . ALA A 1 283 ? 7.881 -16.588 -7.136 1.00 59.94 283 ALA A O 1
ATOM 2417 N N . ASN A 1 284 ? 8.765 -16.117 -9.134 1.00 71.19 284 ASN A N 1
ATOM 2418 C CA . ASN A 1 284 ? 7.478 -15.980 -9.839 1.00 71.19 284 ASN A CA 1
ATOM 2419 C C . ASN A 1 284 ? 6.561 -14.916 -9.216 1.00 71.19 284 ASN A C 1
ATOM 2421 O O . ASN A 1 284 ? 5.336 -15.056 -9.214 1.00 71.19 284 ASN A O 1
ATOM 2425 N N . LYS A 1 285 ? 7.160 -13.854 -8.664 1.00 80.94 285 LYS A N 1
ATOM 2426 C CA . LYS A 1 285 ? 6.422 -12.761 -8.028 1.00 80.94 285 LYS A CA 1
ATOM 2427 C C . LYS A 1 285 ? 5.504 -12.032 -9.016 1.00 80.94 285 LYS A C 1
ATOM 2429 O O . LYS A 1 285 ? 4.437 -11.567 -8.621 1.00 80.94 285 LYS A O 1
ATOM 2434 N N . PHE A 1 286 ? 5.908 -11.971 -10.285 1.00 87.50 286 PHE A N 1
ATOM 2435 C CA . PHE A 1 286 ? 5.111 -11.434 -11.380 1.00 87.50 286 PHE A CA 1
ATOM 2436 C C . PHE A 1 286 ? 4.831 -12.543 -12.399 1.00 87.50 286 PHE A C 1
ATOM 2438 O O . PHE A 1 286 ? 5.706 -13.356 -12.707 1.00 87.50 286 PHE A O 1
ATOM 2445 N N . SER A 1 287 ? 3.621 -12.593 -12.959 1.00 86.38 287 SER A N 1
ATOM 2446 C CA . SER A 1 287 ? 3.330 -13.560 -14.032 1.00 86.38 287 SER A CA 1
ATOM 2447 C C . SER A 1 287 ? 4.038 -13.177 -15.335 1.00 86.38 287 SER A C 1
ATOM 2449 O O . SER A 1 287 ? 4.445 -14.047 -16.101 1.00 86.38 287 SER A O 1
ATOM 2451 N N . ALA A 1 288 ? 4.217 -11.877 -15.574 1.00 89.75 288 ALA A N 1
ATOM 2452 C CA . ALA A 1 288 ? 4.976 -11.334 -16.687 1.00 89.75 288 ALA A CA 1
ATOM 2453 C C . ALA A 1 288 ? 5.689 -10.038 -16.282 1.00 89.75 288 ALA A C 1
ATOM 2455 O O . ALA A 1 288 ? 5.081 -9.142 -15.698 1.00 89.75 288 ALA A O 1
ATOM 2456 N N . VAL A 1 289 ? 6.959 -9.903 -16.666 1.00 89.38 289 VAL A N 1
ATOM 2457 C CA . VAL A 1 289 ? 7.695 -8.636 -16.598 1.00 89.38 289 VAL A CA 1
ATOM 2458 C C . VAL A 1 289 ? 7.988 -8.182 -18.020 1.00 89.38 289 VAL A C 1
ATOM 2460 O O . VAL A 1 289 ? 8.539 -8.937 -18.821 1.00 89.38 289 VAL A O 1
ATOM 2463 N N . THR A 1 290 ? 7.591 -6.959 -18.351 1.00 89.19 290 THR A N 1
ATOM 2464 C CA . THR A 1 290 ? 7.887 -6.328 -19.641 1.00 89.19 290 THR A CA 1
ATOM 2465 C C . THR A 1 290 ? 8.669 -5.051 -19.411 1.00 89.19 290 THR A C 1
ATOM 2467 O O . THR A 1 290 ? 8.509 -4.413 -18.378 1.00 89.19 290 THR A O 1
ATOM 2470 N N . TYR A 1 291 ? 9.498 -4.656 -20.366 1.00 86.31 291 TYR A N 1
ATOM 2471 C CA . TYR A 1 291 ? 10.165 -3.362 -20.327 1.00 86.31 291 TYR A CA 1
ATOM 2472 C C . TYR A 1 291 ? 9.793 -2.548 -21.561 1.00 86.31 291 TYR A C 1
ATOM 2474 O O . TYR A 1 291 ? 9.580 -3.104 -22.641 1.00 86.31 291 TYR A O 1
ATOM 2482 N N . GLN A 1 292 ? 9.672 -1.239 -21.379 1.00 80.12 292 GLN A N 1
ATOM 2483 C CA . GLN A 1 292 ? 9.511 -0.279 -22.461 1.00 80.12 292 GLN A CA 1
ATOM 2484 C C . GLN A 1 292 ? 10.884 0.331 -22.738 1.00 80.12 292 GLN A C 1
ATOM 2486 O O . GLN A 1 292 ? 11.651 0.573 -21.813 1.00 80.12 292 GLN A O 1
ATOM 2491 N N . HIS A 1 293 ? 11.195 0.505 -24.023 1.00 75.25 293 HIS A N 1
ATOM 2492 C CA . HIS A 1 293 ? 12.429 1.127 -24.509 1.00 75.25 293 HIS A CA 1
ATOM 2493 C C . HIS A 1 293 ? 13.727 0.412 -24.073 1.00 75.25 293 HIS A C 1
ATOM 2495 O O . HIS A 1 293 ? 14.316 0.672 -23.029 1.00 75.25 293 HIS A O 1
ATOM 2501 N N . LEU A 1 294 ? 14.242 -0.469 -24.942 1.00 67.69 294 LEU A N 1
ATOM 2502 C CA . LEU A 1 294 ? 15.639 -0.911 -24.865 1.00 67.69 294 LEU A CA 1
ATOM 2503 C C . LEU A 1 294 ? 16.542 0.273 -25.215 1.00 67.69 294 LEU A C 1
ATOM 2505 O O . LEU A 1 294 ? 16.864 0.490 -26.383 1.00 67.69 294 LEU A O 1
ATOM 2509 N N . ASN A 1 295 ? 16.950 1.051 -24.215 1.00 75.81 295 ASN A N 1
ATOM 2510 C CA . ASN A 1 295 ? 18.034 1.997 -24.424 1.00 75.81 295 ASN A CA 1
ATOM 2511 C C . ASN A 1 295 ? 19.377 1.252 -24.474 1.00 75.81 295 ASN A C 1
ATOM 2513 O O . ASN A 1 295 ? 19.553 0.142 -23.953 1.00 75.81 295 ASN A O 1
ATOM 2517 N N . THR A 1 296 ? 20.355 1.877 -25.125 1.00 80.38 296 THR A N 1
ATOM 2518 C CA . THR A 1 296 ? 21.719 1.342 -25.239 1.00 80.38 296 THR A CA 1
ATOM 2519 C C . THR A 1 296 ? 22.332 1.063 -23.868 1.00 80.38 296 THR A C 1
ATOM 2521 O O . THR A 1 296 ? 23.146 0.154 -23.734 1.00 80.38 296 THR A O 1
ATOM 2524 N N . LYS A 1 297 ? 21.906 1.792 -22.831 1.00 77.06 297 LYS A N 1
ATOM 2525 C CA . LYS A 1 297 ? 22.364 1.622 -21.455 1.00 77.06 297 LYS A CA 1
ATOM 2526 C C . LYS A 1 297 ? 21.933 0.282 -20.862 1.00 77.06 297 LYS A C 1
ATOM 2528 O O . LYS A 1 297 ? 22.805 -0.451 -20.407 1.00 77.06 297 LYS A O 1
ATOM 2533 N N . LEU A 1 298 ? 20.650 -0.083 -20.923 1.00 77.25 298 LEU A N 1
ATOM 2534 C CA . LEU A 1 298 ? 20.156 -1.391 -20.481 1.00 77.25 298 LEU A CA 1
ATOM 2535 C C . LEU A 1 298 ? 20.826 -2.516 -21.270 1.00 77.25 298 LEU A C 1
ATOM 2537 O O . LEU A 1 298 ? 21.252 -3.509 -20.688 1.00 77.25 298 LEU A O 1
ATOM 2541 N N . TYR A 1 299 ? 20.966 -2.349 -22.585 1.00 81.25 299 TYR A N 1
ATOM 2542 C CA . TYR A 1 299 ? 21.631 -3.339 -23.428 1.00 81.25 299 TYR A CA 1
ATOM 2543 C C . TYR A 1 299 ? 23.100 -3.554 -23.027 1.00 81.25 299 TYR A C 1
ATOM 2545 O O . TYR A 1 299 ? 23.517 -4.682 -22.764 1.00 81.25 299 TYR A O 1
ATOM 2553 N N . ASN A 1 300 ? 23.871 -2.472 -22.891 1.00 83.12 300 ASN A N 1
ATOM 2554 C CA . ASN A 1 300 ? 25.263 -2.520 -22.435 1.00 83.12 300 ASN A CA 1
ATOM 2555 C C . ASN A 1 300 ? 25.378 -3.141 -21.044 1.00 83.12 300 ASN A C 1
ATOM 2557 O O . ASN A 1 300 ? 26.328 -3.864 -20.746 1.00 83.12 300 ASN A O 1
ATOM 2561 N N . LEU A 1 301 ? 24.390 -2.883 -20.197 1.00 76.75 301 LEU A N 1
ATOM 2562 C CA . LEU A 1 301 ? 24.335 -3.427 -18.862 1.00 76.75 301 LEU A CA 1
ATOM 2563 C C . LEU A 1 301 ? 24.087 -4.937 -18.843 1.00 76.75 301 LEU A C 1
ATOM 2565 O O . LEU A 1 301 ? 24.758 -5.675 -18.121 1.00 76.75 301 LEU A O 1
ATOM 2569 N N . ILE A 1 302 ? 23.143 -5.398 -19.661 1.00 78.56 302 ILE A N 1
ATOM 2570 C CA . ILE A 1 302 ? 22.876 -6.817 -19.868 1.00 78.56 302 ILE A CA 1
ATOM 2571 C C . ILE A 1 302 ? 24.146 -7.496 -20.393 1.00 78.56 302 ILE A C 1
ATOM 2573 O O . ILE A 1 302 ? 24.560 -8.508 -19.832 1.00 78.56 302 ILE A O 1
ATOM 2577 N N . ILE A 1 303 ? 24.834 -6.906 -21.380 1.00 83.38 303 ILE A N 1
ATOM 2578 C CA . ILE A 1 303 ? 26.126 -7.413 -21.873 1.00 83.38 303 ILE A CA 1
ATOM 2579 C C . ILE A 1 303 ? 27.158 -7.485 -20.747 1.00 83.38 303 ILE A C 1
ATOM 2581 O O . ILE A 1 303 ? 27.833 -8.508 -20.614 1.00 83.38 303 ILE A O 1
ATOM 2585 N N . LYS A 1 304 ? 27.291 -6.431 -19.934 1.00 81.00 304 LYS A N 1
ATOM 2586 C CA . LYS A 1 304 ? 28.235 -6.374 -18.807 1.00 81.00 304 LYS A CA 1
ATOM 2587 C C . LYS A 1 304 ? 27.980 -7.530 -17.840 1.00 81.00 304 LYS A C 1
ATOM 2589 O O . LYS A 1 304 ? 28.911 -8.262 -17.517 1.00 81.00 304 LYS A O 1
ATOM 2594 N N . VAL A 1 305 ? 26.724 -7.768 -17.461 1.00 75.56 305 VAL A N 1
ATOM 2595 C CA . VAL A 1 305 ? 26.353 -8.885 -16.580 1.00 75.56 305 VAL A CA 1
ATOM 2596 C C . VAL A 1 305 ? 26.584 -10.242 -17.239 1.00 75.56 305 VAL A C 1
ATOM 2598 O O . VAL A 1 305 ? 27.216 -11.103 -16.631 1.00 75.56 305 VAL A O 1
ATOM 2601 N N . CYS A 1 306 ? 26.175 -10.440 -18.493 1.00 77.06 306 CYS A N 1
ATOM 2602 C CA . CYS A 1 306 ? 26.448 -11.681 -19.222 1.00 77.06 306 CYS A CA 1
ATOM 2603 C C . CYS A 1 306 ? 27.953 -11.966 -19.342 1.00 77.06 306 CYS A C 1
ATOM 2605 O O . CYS A 1 306 ? 28.374 -13.118 -19.250 1.00 77.06 306 CYS A O 1
ATOM 2607 N N . THR A 1 307 ? 28.770 -10.929 -19.521 1.00 80.44 307 THR A N 1
ATOM 2608 C CA . THR A 1 307 ? 30.231 -11.045 -19.591 1.00 80.44 307 THR A CA 1
ATOM 2609 C C . THR A 1 307 ? 30.808 -11.447 -18.236 1.00 80.44 307 THR A C 1
ATOM 2611 O O . THR A 1 307 ? 31.614 -12.371 -18.169 1.00 80.44 307 THR A O 1
ATOM 2614 N N . LEU A 1 308 ? 30.346 -10.826 -17.147 1.00 71.38 308 LEU A N 1
ATOM 2615 C CA . LEU A 1 308 ? 30.756 -11.176 -15.783 1.00 71.38 308 LEU A CA 1
ATOM 2616 C C . LEU A 1 308 ? 30.384 -12.620 -15.417 1.00 71.38 308 LEU A C 1
ATOM 2618 O O . LEU A 1 308 ? 31.198 -13.322 -14.818 1.00 71.38 308 LEU A O 1
ATOM 2622 N N . ILE A 1 309 ? 29.207 -13.090 -15.850 1.00 69.56 309 ILE A N 1
ATOM 2623 C CA . ILE A 1 309 ? 28.790 -14.493 -15.706 1.00 69.56 309 ILE A CA 1
ATOM 2624 C C . ILE A 1 309 ? 29.724 -15.419 -16.500 1.00 69.56 309 ILE A C 1
ATOM 2626 O O . ILE A 1 309 ? 30.228 -16.397 -15.949 1.00 69.56 309 ILE A O 1
ATOM 2630 N N . LYS A 1 310 ? 29.989 -15.111 -17.780 1.00 74.81 310 LYS A N 1
ATOM 2631 C CA . LYS A 1 310 ? 30.866 -15.920 -18.649 1.00 74.81 310 LYS A CA 1
ATOM 2632 C C . LYS A 1 310 ? 32.294 -16.033 -18.111 1.00 74.81 310 LYS A C 1
ATOM 2634 O O . LYS A 1 310 ? 32.918 -17.074 -18.278 1.00 74.81 310 LYS A O 1
ATOM 2639 N N . LEU A 1 311 ? 32.802 -14.988 -17.459 1.00 73.56 311 LEU A N 1
ATOM 2640 C CA . LEU A 1 311 ? 34.157 -14.950 -16.903 1.00 73.56 311 LEU A CA 1
ATOM 2641 C C . LEU A 1 311 ? 34.308 -15.720 -15.579 1.00 73.56 311 LEU A C 1
ATOM 2643 O O . LEU A 1 311 ? 35.362 -15.645 -14.956 1.00 73.56 311 LEU A O 1
ATOM 2647 N N . GLY A 1 312 ? 33.278 -16.440 -15.117 1.00 59.41 312 GLY A N 1
ATOM 2648 C CA . GLY A 1 312 ? 33.346 -17.201 -13.866 1.00 59.41 312 GLY A CA 1
ATOM 2649 C C . GLY A 1 312 ? 33.421 -16.317 -12.618 1.00 59.41 312 GLY A C 1
ATOM 2650 O O . GLY A 1 312 ? 33.562 -16.830 -11.512 1.00 59.41 312 GLY A O 1
ATOM 2651 N N . ASN A 1 313 ? 33.241 -15.000 -12.768 1.00 57.22 313 ASN A N 1
ATOM 2652 C CA . ASN A 1 313 ? 33.203 -14.025 -11.676 1.00 57.22 313 ASN A CA 1
ATOM 2653 C C . ASN A 1 313 ? 31.819 -14.021 -10.997 1.00 57.22 313 ASN A C 1
ATOM 2655 O O . ASN A 1 313 ? 31.227 -12.986 -10.687 1.00 57.22 313 ASN A O 1
ATOM 2659 N N . ILE A 1 314 ? 31.277 -15.228 -10.817 1.00 54.78 314 ILE A N 1
ATOM 2660 C CA . ILE A 1 314 ? 29.923 -15.497 -10.346 1.00 54.78 314 ILE A CA 1
ATOM 2661 C C . ILE A 1 314 ? 29.791 -15.098 -8.881 1.00 54.78 314 ILE A C 1
ATOM 2663 O O . ILE A 1 314 ? 28.706 -14.708 -8.481 1.00 54.78 314 ILE A O 1
ATOM 2667 N N . GLU A 1 315 ? 30.859 -15.132 -8.081 1.00 51.75 315 GLU A N 1
ATOM 2668 C CA . GLU A 1 315 ? 30.764 -14.902 -6.633 1.00 51.75 315 GLU A CA 1
ATOM 2669 C C . GLU A 1 315 ? 30.173 -13.534 -6.264 1.00 51.75 315 GLU A C 1
ATOM 2671 O O . GLU A 1 315 ? 29.329 -13.469 -5.373 1.00 51.75 315 GLU A O 1
ATOM 2676 N N . ALA A 1 316 ? 30.491 -12.470 -7.011 1.00 54.72 316 ALA A N 1
ATOM 2677 C CA . ALA A 1 316 ? 29.929 -11.134 -6.780 1.00 54.72 316 ALA A CA 1
ATOM 2678 C C . ALA A 1 316 ? 28.428 -11.025 -7.123 1.00 54.72 316 ALA A C 1
ATOM 2680 O O . ALA A 1 316 ? 27.732 -10.154 -6.606 1.00 54.72 316 ALA A O 1
ATOM 2681 N N . TYR A 1 317 ? 27.914 -11.922 -7.970 1.00 53.00 317 TYR A N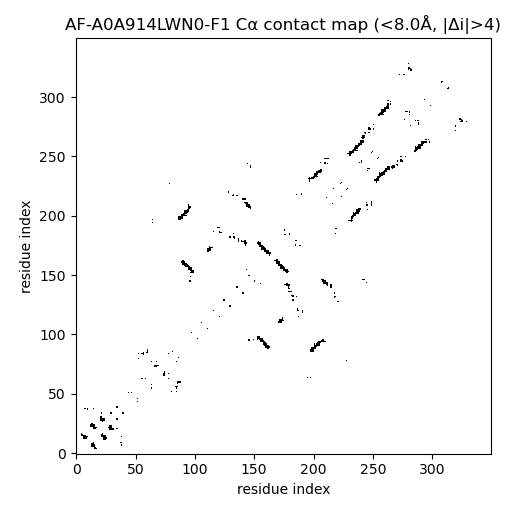 1
ATOM 2682 C CA . TYR A 1 317 ? 26.521 -11.928 -8.435 1.00 53.00 317 TYR A CA 1
ATOM 2683 C C . TYR A 1 317 ? 25.765 -13.205 -8.036 1.00 53.00 317 TYR A C 1
ATOM 2685 O O . TYR A 1 317 ? 24.600 -13.382 -8.379 1.00 53.00 317 TYR A O 1
ATOM 2693 N N . ARG A 1 318 ? 26.388 -14.093 -7.259 1.00 49.22 318 ARG A N 1
ATOM 2694 C CA . ARG A 1 318 ? 25.827 -15.364 -6.789 1.00 49.22 318 ARG A CA 1
ATOM 2695 C C . ARG A 1 318 ? 24.500 -15.182 -6.037 1.00 49.22 318 ARG A C 1
ATOM 2697 O O . ARG A 1 318 ? 23.599 -15.982 -6.282 1.00 49.22 318 ARG A O 1
ATOM 2704 N N . PRO A 1 319 ? 24.304 -14.122 -5.218 1.00 51.84 319 PRO A N 1
ATOM 2705 C CA . PRO A 1 319 ? 23.012 -13.848 -4.583 1.00 51.84 319 PRO A CA 1
ATOM 2706 C C . PRO A 1 319 ? 21.894 -13.464 -5.567 1.00 51.84 319 PRO A C 1
ATOM 2708 O O . PRO A 1 319 ? 20.722 -13.557 -5.218 1.00 51.84 319 PRO A O 1
ATOM 2711 N N . LEU A 1 320 ? 22.233 -13.017 -6.782 1.00 48.34 320 LEU A N 1
ATOM 2712 C CA . LEU A 1 320 ? 21.264 -12.653 -7.824 1.00 48.34 320 LEU A CA 1
ATOM 2713 C C . LEU A 1 320 ? 20.783 -13.863 -8.629 1.00 48.34 320 LEU A C 1
ATOM 2715 O O . LEU A 1 320 ? 19.728 -13.795 -9.250 1.00 48.34 320 LEU A O 1
ATOM 2719 N N . PHE A 1 321 ? 21.531 -14.969 -8.596 1.00 49.19 321 PHE A N 1
ATOM 2720 C CA . PHE A 1 321 ? 21.291 -16.145 -9.435 1.00 49.19 321 PHE A CA 1
ATOM 2721 C C . PHE A 1 321 ? 21.024 -17.433 -8.643 1.00 49.19 321 PHE A C 1
ATOM 2723 O O . PHE A 1 321 ? 20.778 -18.475 -9.244 1.00 49.19 321 PHE A O 1
ATOM 2730 N N . SER A 1 322 ? 21.023 -17.381 -7.305 1.00 43.56 322 SER A N 1
ATOM 2731 C CA . SER A 1 322 ? 20.719 -18.535 -6.443 1.00 43.56 322 SER A CA 1
ATOM 2732 C C . SER A 1 322 ? 19.244 -18.961 -6.460 1.00 43.56 322 SER A C 1
ATOM 2734 O O . SER A 1 322 ? 18.916 -20.020 -5.931 1.00 43.56 322 SER A O 1
ATOM 2736 N N . SER A 1 323 ? 18.358 -18.189 -7.101 1.00 41.16 323 SER A N 1
ATOM 2737 C CA . SER A 1 323 ? 16.967 -18.575 -7.357 1.00 41.16 323 SER A CA 1
ATOM 2738 C C . SER A 1 323 ? 16.646 -18.450 -8.851 1.00 41.16 323 SER A C 1
ATOM 2740 O O . SER A 1 323 ? 16.305 -17.388 -9.348 1.00 41.16 323 SER A O 1
ATOM 2742 N N . THR A 1 324 ? 16.816 -19.564 -9.567 1.00 44.00 324 THR A N 1
ATOM 2743 C CA . THR A 1 324 ? 16.153 -19.908 -10.839 1.00 44.00 324 THR A CA 1
ATOM 2744 C C . THR A 1 324 ? 15.971 -18.757 -11.840 1.00 44.00 324 THR A C 1
ATOM 2746 O O . THR A 1 324 ? 14.888 -18.191 -11.956 1.00 44.00 324 THR A O 1
ATOM 2749 N N . ILE A 1 325 ? 16.989 -18.472 -12.663 1.00 41.97 325 ILE A N 1
ATOM 2750 C CA . ILE A 1 325 ? 16.696 -17.857 -13.965 1.00 41.97 325 ILE A CA 1
ATOM 2751 C C . ILE A 1 325 ? 15.873 -18.876 -14.754 1.00 41.97 325 ILE A C 1
ATOM 2753 O O . ILE A 1 325 ? 16.356 -19.962 -15.077 1.00 41.97 325 ILE A O 1
ATOM 2757 N N . SER A 1 326 ? 14.624 -18.530 -15.051 1.00 40.06 326 SER A N 1
ATOM 2758 C CA . SER A 1 326 ? 13.779 -19.333 -15.927 1.00 40.06 326 SER A CA 1
ATOM 2759 C C . SER A 1 326 ? 14.422 -19.441 -17.323 1.00 40.06 326 SER A C 1
ATOM 2761 O O . SER A 1 326 ? 14.801 -18.411 -17.893 1.00 40.06 326 SER A O 1
ATOM 2763 N N . PRO A 1 327 ? 14.494 -20.644 -17.930 1.00 41.03 327 PRO A N 1
ATOM 2764 C CA . PRO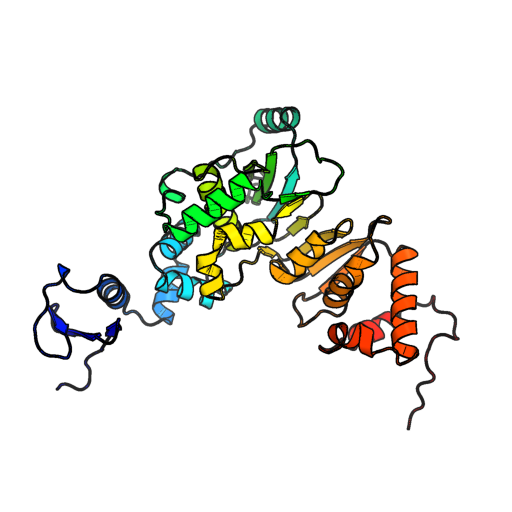 A 1 327 ? 14.919 -20.840 -19.322 1.00 41.03 327 PRO A CA 1
ATOM 2765 C C . PRO A 1 327 ? 14.172 -19.954 -20.337 1.00 41.03 327 PRO A C 1
ATOM 2767 O O . PRO A 1 327 ? 14.670 -19.729 -21.438 1.00 41.03 327 PRO A O 1
ATOM 2770 N N . TYR A 1 328 ? 13.018 -19.393 -19.950 1.00 37.72 328 TYR A N 1
ATOM 2771 C CA . TYR A 1 328 ? 12.211 -18.478 -20.759 1.00 37.72 328 TYR A CA 1
ATOM 2772 C C . TYR A 1 328 ? 12.926 -17.196 -21.204 1.00 37.72 328 TYR A C 1
ATOM 2774 O O . TYR A 1 328 ? 12.612 -16.675 -22.276 1.00 37.72 328 TYR A O 1
ATOM 2782 N N . ILE A 1 329 ? 13.881 -16.679 -20.419 1.00 45.62 329 ILE A N 1
ATOM 2783 C CA . ILE A 1 329 ? 14.654 -15.494 -20.834 1.00 45.62 329 ILE A CA 1
ATOM 2784 C C . ILE A 1 329 ? 15.528 -15.849 -22.041 1.00 45.62 329 ILE A C 1
ATOM 2786 O O . ILE A 1 329 ? 15.633 -15.057 -22.971 1.00 45.62 329 ILE A O 1
ATOM 2790 N N . PHE A 1 330 ? 16.072 -17.068 -22.090 1.00 40.81 330 PHE A N 1
ATOM 2791 C CA . PHE A 1 330 ? 16.924 -17.514 -23.191 1.00 40.81 330 PHE A CA 1
ATOM 2792 C C . PHE A 1 330 ? 16.136 -17.945 -24.436 1.00 40.81 330 PHE A C 1
ATOM 2794 O O . PHE A 1 330 ? 16.597 -17.698 -25.547 1.00 40.81 330 PHE A O 1
ATOM 2801 N N . THR A 1 331 ? 14.936 -18.518 -24.293 1.00 38.44 331 THR A N 1
ATOM 2802 C CA . THR A 1 331 ? 14.130 -18.949 -25.453 1.00 38.44 331 THR A CA 1
ATOM 2803 C C . THR A 1 331 ? 13.456 -17.802 -26.203 1.00 38.44 331 THR A C 1
ATOM 2805 O O . THR A 1 331 ? 13.201 -17.945 -27.388 1.00 38.44 331 THR A O 1
ATOM 2808 N N . LYS A 1 332 ? 13.197 -16.648 -25.568 1.00 41.12 332 LYS A N 1
ATOM 2809 C CA . LYS A 1 332 ? 12.793 -15.429 -26.303 1.00 41.12 332 LYS A CA 1
ATOM 2810 C C . LYS A 1 332 ? 13.975 -14.632 -26.855 1.00 41.12 332 LYS A C 1
ATOM 2812 O O . LYS A 1 332 ? 13.780 -13.758 -27.691 1.00 41.12 332 LYS A O 1
ATOM 2817 N N . TRP A 1 333 ? 15.198 -14.911 -26.405 1.00 43.19 333 TRP A N 1
ATOM 2818 C CA . TRP A 1 333 ? 16.399 -14.258 -26.934 1.00 43.19 333 TRP A CA 1
ATOM 2819 C C . TRP A 1 333 ? 16.799 -14.772 -28.319 1.00 43.19 333 TRP A C 1
ATOM 2821 O O . TRP A 1 333 ? 17.370 -14.006 -29.089 1.00 43.19 333 TRP A O 1
ATOM 2831 N N . SER A 1 334 ? 16.458 -16.017 -28.674 1.00 38.53 334 SER A N 1
ATOM 2832 C CA . SER A 1 334 ? 16.664 -16.541 -30.034 1.00 38.53 334 SER A CA 1
ATOM 2833 C C . SER A 1 334 ? 15.810 -15.848 -31.100 1.00 38.53 334 SER A C 1
ATOM 2835 O O . SER A 1 334 ? 16.154 -15.923 -32.276 1.00 38.53 334 SER A O 1
ATOM 2837 N N . ASP A 1 335 ? 14.752 -15.134 -30.702 1.00 38.16 335 ASP A N 1
ATOM 2838 C CA . ASP A 1 335 ? 13.878 -14.387 -31.618 1.00 38.16 335 ASP A CA 1
ATOM 2839 C C . ASP A 1 335 ? 14.401 -12.968 -31.921 1.00 38.16 335 ASP A C 1
ATOM 2841 O O . ASP A 1 335 ? 13.895 -12.292 -32.817 1.00 38.16 335 ASP A O 1
ATOM 2845 N N . PHE A 1 336 ? 15.442 -12.499 -31.218 1.00 41.38 336 PHE A N 1
ATOM 2846 C CA . PHE A 1 336 ? 16.110 -11.233 -31.526 1.00 41.38 336 PHE A CA 1
ATOM 2847 C C . PHE A 1 336 ? 17.246 -11.470 -32.530 1.00 41.38 336 PHE A C 1
ATOM 2849 O O . PHE A 1 336 ? 18.393 -11.726 -32.165 1.00 41.38 336 PHE A O 1
ATOM 2856 N N . SER A 1 337 ? 16.944 -11.323 -33.820 1.00 34.16 337 SER A N 1
ATOM 2857 C CA . SER A 1 337 ? 17.868 -11.495 -34.954 1.00 34.16 337 SER A CA 1
ATOM 2858 C C . SER A 1 337 ? 18.971 -10.422 -35.080 1.00 34.16 337 SER A C 1
ATOM 2860 O O . SER A 1 337 ? 19.462 -10.169 -36.177 1.00 34.16 337 SER A O 1
ATOM 2862 N N . PHE A 1 338 ? 19.366 -9.766 -33.984 1.00 37.88 338 PHE A N 1
ATOM 2863 C CA . PHE A 1 338 ? 20.330 -8.655 -33.983 1.00 37.88 338 PHE A CA 1
ATOM 2864 C C . PHE A 1 338 ? 21.654 -8.963 -33.273 1.00 37.88 338 PHE A C 1
ATOM 2866 O O . PHE A 1 338 ? 22.532 -8.102 -33.221 1.00 37.88 338 PHE A O 1
ATOM 2873 N N . LEU A 1 339 ? 21.845 -10.174 -32.743 1.00 39.28 339 LEU A N 1
ATOM 2874 C CA . LEU A 1 339 ? 23.146 -10.565 -32.203 1.00 39.28 339 LEU A CA 1
ATOM 2875 C C . LEU A 1 339 ? 24.111 -10.916 -33.350 1.00 39.28 339 LEU A C 1
ATOM 2877 O O . LEU A 1 339 ? 23.757 -11.726 -34.210 1.00 39.28 339 LEU A O 1
ATOM 2881 N N . PRO A 1 340 ? 25.347 -10.377 -33.365 1.00 41.47 340 PRO A N 1
ATOM 2882 C CA . PRO A 1 340 ? 26.399 -10.899 -34.227 1.00 41.47 340 PRO A CA 1
ATOM 2883 C C . PRO A 1 340 ? 26.548 -12.402 -33.969 1.00 41.47 340 PRO A C 1
ATOM 2885 O O . PRO A 1 340 ? 26.577 -12.823 -32.809 1.00 41.47 340 PRO A O 1
ATOM 2888 N N . SER A 1 341 ? 26.700 -13.203 -35.027 1.00 43.53 341 SER A N 1
ATOM 2889 C CA . SER A 1 341 ? 26.828 -14.677 -35.006 1.00 43.53 341 SER A CA 1
ATOM 2890 C C . SER A 1 341 ? 27.881 -15.233 -34.034 1.00 43.53 341 SER A C 1
ATOM 2892 O O . SER A 1 341 ? 27.919 -16.426 -33.758 1.00 43.53 341 SER A O 1
ATOM 2894 N N . ASN A 1 342 ? 28.722 -14.363 -33.485 1.00 44.75 342 ASN A N 1
ATOM 2895 C CA . ASN A 1 342 ? 29.863 -14.679 -32.641 1.00 44.75 342 ASN A CA 1
ATOM 2896 C C . ASN A 1 342 ? 29.502 -14.688 -31.137 1.00 44.75 342 ASN A C 1
ATOM 2898 O O . ASN A 1 342 ? 30.380 -14.893 -30.303 1.00 44.75 342 ASN A O 1
ATOM 2902 N N . PHE A 1 343 ? 28.237 -14.428 -30.769 1.00 37.25 343 PHE A N 1
ATOM 2903 C CA . PHE A 1 343 ? 27.796 -14.294 -29.370 1.00 37.25 343 PHE A CA 1
ATOM 2904 C C . PHE A 1 343 ? 27.105 -15.525 -28.764 1.00 37.25 343 PHE A C 1
ATOM 2906 O O . PHE A 1 343 ? 26.982 -15.595 -27.532 1.00 37.25 343 PHE A O 1
ATOM 2913 N N . LEU A 1 344 ? 26.696 -16.502 -29.580 1.00 38.91 344 LEU A N 1
ATOM 2914 C CA . LEU A 1 344 ? 26.129 -17.758 -29.087 1.00 38.91 344 LEU A CA 1
ATOM 2915 C C . LEU A 1 344 ? 27.261 -18.706 -28.651 1.00 38.91 344 LEU A C 1
ATOM 2917 O O . LEU A 1 344 ? 28.192 -18.930 -29.426 1.00 38.91 344 LEU A O 1
ATOM 2921 N N . PRO A 1 345 ? 27.222 -19.270 -27.428 1.00 35.28 345 PRO A N 1
ATOM 2922 C CA . PRO A 1 345 ? 28.133 -20.348 -27.076 1.00 35.28 345 PRO A CA 1
ATOM 2923 C C . PRO A 1 345 ? 27.860 -21.533 -28.003 1.00 35.28 345 PRO A C 1
ATOM 2925 O O . PRO A 1 345 ? 26.700 -21.891 -28.215 1.00 35.28 345 PRO A O 1
ATOM 2928 N N . SER A 1 346 ? 28.912 -22.153 -28.547 1.00 35.88 346 SER A N 1
ATOM 2929 C CA . SER A 1 346 ? 28.766 -23.432 -29.236 1.00 35.88 346 SER A CA 1
ATOM 2930 C C . SER A 1 346 ? 28.198 -24.429 -28.231 1.00 35.88 346 SER A C 1
ATOM 2932 O O . SER A 1 346 ? 28.885 -24.844 -27.293 1.00 35.88 346 SER A O 1
ATOM 2934 N N . VAL A 1 347 ? 26.921 -24.770 -28.393 1.00 34.72 347 VAL A N 1
ATOM 2935 C CA . VAL A 1 347 ? 26.293 -25.870 -27.671 1.00 34.72 347 VAL A CA 1
ATOM 2936 C C . VAL A 1 347 ? 26.979 -27.132 -28.175 1.00 34.72 347 VAL A C 1
ATOM 2938 O O . VAL A 1 347 ? 26.603 -27.697 -29.198 1.00 34.72 347 VAL A O 1
ATOM 2941 N N . ASN A 1 348 ? 28.046 -27.535 -27.491 1.00 33.38 348 ASN A N 1
ATOM 2942 C CA . ASN A 1 348 ? 28.629 -28.850 -27.679 1.00 33.38 348 ASN A CA 1
ATOM 2943 C C . ASN A 1 348 ? 27.599 -29.853 -27.166 1.00 33.38 348 ASN A C 1
ATOM 2945 O O . ASN A 1 348 ? 27.479 -30.066 -25.961 1.00 33.38 348 ASN A O 1
ATOM 2949 N N . GLN A 1 349 ? 26.831 -30.429 -28.089 1.00 34.09 349 GLN A N 1
ATOM 2950 C CA . GLN A 1 349 ? 26.071 -31.639 -27.824 1.00 34.09 349 GLN A CA 1
ATOM 2951 C C . GLN A 1 349 ? 27.070 -32.754 -27.490 1.00 34.09 349 GLN A C 1
ATOM 2953 O O . GLN A 1 349 ? 27.913 -33.115 -28.314 1.00 34.09 349 GLN A O 1
ATOM 2958 N N . LYS A 1 350 ? 26.986 -33.261 -26.262 1.00 35.38 350 LYS A N 1
ATOM 2959 C CA . LYS A 1 350 ? 27.444 -34.593 -25.882 1.00 35.38 350 LYS A CA 1
ATOM 2960 C C . LYS A 1 350 ? 26.289 -35.322 -25.231 1.00 35.38 350 LYS A C 1
ATOM 2962 O O . LYS A 1 350 ? 25.578 -34.660 -24.441 1.00 35.38 350 LYS A O 1
#

Radius of gyration: 25.47 Å; Cα contacts (8 Å, |Δi|>4): 457; chains: 1; bounding box: 60×62×74 Å

Mean predicted aligned error: 11.23 Å

pLDDT: mean 79.98, std 15.88, range [33.38, 98.19]

InterPro domains:
  IPR036047 F-box-like domain superfamily [SSF81383] (36-80)
  IPR059425 Domain of unknown function DUF8381 [PF28323] (114-263)

Solvent-accessible surface area (backbone atoms only — not comparable to full-atom values): 20048 Å² total; per-residue (Å²): 128,77,92,80,70,67,73,48,74,56,95,92,43,45,32,36,72,58,97,88,43,38,31,43,79,89,75,49,79,44,59,73,88,77,48,56,64,72,57,53,50,51,62,74,60,68,56,56,70,72,56,48,50,57,55,50,56,73,44,54,54,70,54,47,53,53,50,36,71,72,42,71,67,49,34,51,51,52,57,78,40,49,88,76,38,72,49,52,72,29,49,31,39,40,35,35,72,40,49,75,71,54,50,54,50,48,56,70,69,70,54,46,72,60,70,83,58,64,86,77,42,71,68,89,73,53,72,71,55,48,52,54,48,51,54,37,39,74,67,52,54,41,47,48,49,60,52,84,89,60,79,87,44,62,32,31,40,38,42,38,33,34,82,43,99,80,78,56,69,51,52,42,30,38,78,42,53,28,52,42,89,50,69,67,53,47,33,50,49,41,44,52,50,54,51,50,40,54,29,33,22,51,28,34,48,38,67,40,27,43,70,24,63,70,41,52,50,66,66,36,52,76,45,54,77,67,71,58,83,70,31,40,37,24,50,29,32,37,34,54,39,59,55,58,64,59,49,54,36,46,71,71,29,46,40,27,45,29,37,37,40,32,59,45,93,75,46,57,84,83,40,46,67,53,50,48,34,55,71,39,33,49,86,62,58,38,78,36,74,48,70,45,69,91,43,71,65,61,52,53,47,51,50,51,51,54,48,40,51,74,69,67,56,38,78,90,48,40,88,66,56,75,56,62,67,54,69,65,66,60,66,59,50,74,73,54,90,79,66,64,88,84,72,66,76,83,79,77,86,126

Foldseek 3Di:
DPPPWDWDDDPNWIWTADPNWIDTPPDDTDDPVPPPVVVVVCVVPVDPLVVVLVVQQVDDPVRLLVQLVPDPVSVVSCLVCLVVGDAAEFAEKDKAFDAPVVVVVCVVVVAAEDDDDCVLLVDDDDPVLQVLVVVCLVVQPFQKDFDPPRVVGQKMKMWTWHDDPVNDTRIYIYIAGRGDNDVVSLSRSLSVLSSQLSHEYQEYEAETIDGQVVSVCSSQVVVVVVVRQRAGHYQEYEYEQQDLRVLVCCVRHYQYQEYEYEYDPNHDPVNVLSVLCVVLCPPVSYNYYHYDDPDPVVVVVVVVVVVCVVVVVCPVVVVSPVGGSDCVVVVVVVVPPPDDPPPDDPPPDD

Sequence (350 aa):
MSENRKIIEHGGVKYYKEKGQWYQLQMFPIEEDKVPDAIKIKSKFDLPPEIQLDVFKCLDFTQLLAVQQTNVYFKNFIYEHGKVLARKKFDKLEIFSVDDENIDFYKRQNYKFFKPEPKFYDFELSEELEEKWNAAIEKSIPMFLESRCYAKEEKVLCELYEQNFNDEKDLNYFYLSKYPKNIEEMKIARYLFQLLFNCSFDYFLIYLGVINPQMIEVLFVDEIATNMPLQIHSQRAETCLREEHYLNFAWNHLVSNRFCIDIDDRFEEKNLAFLFKILANGANKFSAVTYQHLNTKLYNLIIKVCTLIKLGNIEAYRPLFSSTISPYIFTKWSDFSFLPSNFLPSVNQK